Protein 3M3P (pdb70)

InterPro domains:
  IPR017926 Glutamine amidotransferase [PF00117] (31-178)
  IPR029062 Class I glutamine amidotransferase-like [G3DSA:3.40.50.880] (1-241)
  IPR029062 Class I glutamine amidotransferase-like [SSF52317] (4-190)
  IPR044992 Glutamine amidotransferase domain containing protein ChyE-like [PTHR42695] (30-193)
  IPR044992 Glutamine amidotransferase domain containing protein ChyE-like [cd01741] (3-185)

Organism: Methylobacillus flagellatus (strain ATCC 51484 / DSM 6875 / VKM B-1610 / KT) (NCBI:txid265072)

B-factor: mean 11.24, std 7.06, range [2.0, 46.06]

Foldseek 3Di:
DFQAEEEDEDPVDDQFLVVVLCVVVVGHHDYDYVVCGDDDPDLVSHLAYEAYPALPDDDPCVVVLVSLVNCVVVLREYEYAASGLQSNQVVVKDKAFFPFADAAKFKKFWDPDVLLCQQQVDRDIDIFHADDGMAIDQHPQWAQTMQGPRYGRAKIGHPLAYIGGNTGLGALVCVVVCVVPVQCAAVHVPHDVPHCHHHPCRRNVVRHVSNVVSSVSSSSNSVSNSVSGDGDDDPDDDD

Structure (mmCIF, N/CA/C/O backbone):
data_3M3P
#
_entry.id   3M3P
#
_cell.length_a   33.648
_cell.length_b   42.720
_cell.length_c   50.448
_cell.angle_alpha   65.85
_cell.angle_beta   77.41
_cell.angle_gamma   69.82
#
_symmetry.space_group_name_H-M   'P 1'
#
loop_
_entity.id
_entity.type
_entity.pdbx_description
1 polymer 'Glutamine amido transferase'
2 water water
#
loop_
_atom_site.group_PDB
_atom_site.id
_atom_site.type_symbol
_atom_site.label_atom_id
_atom_site.label_alt_id
_atom_site.label_comp_id
_atom_site.label_asym_id
_atom_site.label_entity_id
_atom_site.label_seq_id
_atom_site.pdbx_PDB_ins_code
_atom_site.Cartn_x
_atom_site.Cartn_y
_atom_site.Cartn_z
_atom_site.occupancy
_atom_site.B_iso_or_equiv
_atom_site.auth_seq_id
_atom_site.auth_comp_id
_atom_site.auth_asym_id
_atom_site.auth_atom_id
_atom_site.pdbx_PDB_model_num
ATOM 1 N N . SER A 1 2 ? 41.440 18.231 16.216 1.00 22.00 2 SER A N 1
ATOM 2 C CA . SER A 1 2 ? 41.239 16.805 16.647 1.00 22.06 2 SER A CA 1
ATOM 3 C C . SER A 1 2 ? 39.871 16.225 16.201 1.00 20.53 2 SER A C 1
ATOM 4 O O . SER A 1 2 ? 39.359 15.281 16.806 1.00 20.60 2 SER A O 1
ATOM 7 N N . LEU A 1 3 ? 39.297 16.781 15.138 1.00 19.17 3 LEU A N 1
ATOM 8 C CA . LEU A 1 3 ? 37.995 16.329 14.683 1.00 17.68 3 LEU A CA 1
ATOM 9 C C . LEU A 1 3 ? 38.216 14.904 14.200 1.00 14.91 3 LEU A C 1
ATOM 10 O O . LEU A 1 3 ? 39.295 14.612 13.614 1.00 14.84 3 LEU A O 1
ATOM 15 N N . LYS A 1 4 ? 37.206 14.011 14.339 1.00 9.19 4 LYS A N 1
ATOM 16 C CA . LYS A 1 4 ? 37.320 12.722 13.653 1.00 7.93 4 LYS A CA 1
ATOM 17 C C . LYS A 1 4 ? 37.287 12.980 12.152 1.00 5.75 4 LYS A C 1
ATOM 18 O O . LYS A 1 4 ? 36.673 13.941 11.707 1.00 7.45 4 LYS A O 1
ATOM 24 N N . PRO A 1 5 ? 38.021 12.175 11.377 1.00 5.90 5 PRO A N 1
ATOM 25 C CA . PRO A 1 5 ? 38.048 12.445 9.956 1.00 5.82 5 PRO A CA 1
ATOM 26 C C . PRO A 1 5 ? 36.657 12.270 9.314 1.00 4.93 5 PRO A C 1
ATOM 27 O O . PRO A 1 5 ? 35.855 11.441 9.732 1.00 6.39 5 PRO A O 1
ATOM 31 N N . VAL A 1 6 ? 36.426 13.022 8.260 1.00 4.43 6 VAL A N 1
ATOM 32 C CA . VAL A 1 6 ? 35.361 12.680 7.297 1.00 4.44 6 VAL A CA 1
ATOM 33 C C . VAL A 1 6 ? 35.809 11.439 6.546 1.00 4.44 6 VAL A C 1
ATOM 34 O O . VAL A 1 6 ? 36.939 11.375 6.051 1.00 6.07 6 VAL A O 1
ATOM 46 N N . ILE A 1 8 ? 35.493 9.259 3.280 1.00 4.93 8 ILE A N 1
ATOM 47 C CA . ILE A 1 8 ? 35.113 9.416 1.876 1.00 5.92 8 ILE A CA 1
ATOM 48 C C . ILE A 1 8 ? 35.219 8.055 1.207 1.00 6.50 8 ILE A C 1
ATOM 49 O O . ILE A 1 8 ? 36.290 7.434 1.181 1.00 7.96 8 ILE A O 1
ATOM 54 N N . ILE A 1 9 ? 34.103 7.575 0.696 1.00 6.26 9 ILE A N 1
ATOM 55 C CA . ILE A 1 9 ? 34.051 6.331 -0.035 1.00 6.23 9 ILE A CA 1
ATOM 56 C C . ILE A 1 9 ? 34.196 6.624 -1.519 1.00 7.46 9 ILE A C 1
ATOM 57 O O . ILE A 1 9 ? 33.420 7.375 -2.116 1.00 7.16 9 ILE A O 1
ATOM 62 N N . GLN A 1 10 ? 35.250 6.031 -2.076 1.00 7.34 10 GLN A N 1
ATOM 63 C CA . GLN A 1 10 ? 35.565 6.150 -3.484 1.00 8.08 10 GLN A CA 1
ATOM 64 C C . GLN A 1 10 ? 35.406 4.778 -4.138 1.00 9.40 10 GLN A C 1
ATOM 65 O O . GLN A 1 10 ? 35.652 3.736 -3.519 1.00 10.41 10 GLN A O 1
ATOM 71 N N . PHE A 1 11 ? 34.946 4.772 -5.390 1.00 8.11 11 PHE A N 1
ATOM 72 C CA . PHE A 1 11 ? 34.552 3.549 -6.092 1.00 8.86 11 PHE A CA 1
ATOM 73 C C . PHE A 1 11 ? 35.448 3.231 -7.273 1.00 8.31 11 PHE A C 1
ATOM 74 O O . PHE A 1 11 ? 35.397 2.117 -7.804 1.00 9.98 11 PHE A O 1
ATOM 82 N N . SER A 1 12 ? 36.323 4.169 -7.635 1.00 8.86 12 SER A N 1
ATOM 83 C CA . SER A 1 12 ? 37.295 3.978 -8.710 1.00 8.91 12 SER A CA 1
ATOM 84 C C . SER A 1 12 ? 38.468 4.952 -8.553 1.00 9.98 12 SER A C 1
ATOM 85 O O . SER A 1 12 ? 38.407 5.922 -7.780 1.00 10.60 12 SER A O 1
ATOM 88 N N . ALA A 1 13 ? 39.524 4.715 -9.301 1.00 10.51 13 ALA A N 1
ATOM 89 C CA . ALA A 1 13 ? 40.701 5.592 -9.234 1.00 9.59 13 ALA A CA 1
ATOM 90 C C . ALA A 1 13 ? 40.417 6.961 -9.810 1.00 10.28 13 ALA A C 1
ATOM 91 O O . ALA A 1 13 ? 41.057 7.944 -9.402 1.00 10.98 13 ALA A O 1
ATOM 93 N N . SER A 1 14 ? 39.544 7.050 -10.806 1.00 8.98 14 SER A N 1
ATOM 94 C CA . SER A 1 14 ? 39.372 8.300 -11.552 1.00 8.31 14 SER A CA 1
ATOM 95 C C . SER A 1 14 ? 38.362 9.254 -10.942 1.00 9.11 14 SER A C 1
ATOM 96 O O . SER A 1 14 ? 38.317 10.425 -11.320 1.00 10.00 14 SER A O 1
ATOM 99 N N . GLU A 1 15 ? 37.586 8.750 -10.001 1.00 7.14 15 GLU A N 1
ATOM 100 C CA . GLU A 1 15 ? 36.513 9.526 -9.394 1.00 7.78 15 GLU A CA 1
ATOM 101 C C . GLU A 1 15 ? 36.850 9.889 -7.943 1.00 7.89 15 GLU A C 1
ATOM 102 O O . GLU A 1 15 ? 36.336 9.287 -6.993 1.00 7.89 15 GLU A O 1
ATOM 108 N N . GLY A 1 16 ? 37.732 10.871 -7.792 1.00 8.00 16 GLY A N 1
ATOM 109 C CA . GLY A 1 16 ? 38.228 11.245 -6.466 1.00 7.81 16 GLY A CA 1
ATOM 110 C C . GLY A 1 16 ? 37.354 12.318 -5.841 1.00 7.36 16 GLY A C 1
ATOM 111 O O . GLY A 1 16 ? 36.299 12.720 -6.390 1.00 8.00 16 GLY A O 1
ATOM 112 N N . PRO A 1 17 ? 37.794 12.818 -4.682 1.00 6.96 17 PRO A N 1
ATOM 113 C CA . PRO A 1 17 ? 36.990 13.815 -3.965 1.00 7.48 17 PRO A CA 1
ATOM 114 C C . PRO A 1 17 ? 36.809 15.148 -4.693 1.00 6.79 17 PRO A C 1
ATOM 115 O O . PRO A 1 17 ? 35.884 15.917 -4.377 1.00 6.61 17 PRO A O 1
ATOM 119 N N . GLY A 1 18 ? 37.702 15.481 -5.629 1.00 7.18 18 GLY A N 1
ATOM 120 C CA . GLY A 1 18 ? 37.490 16.679 -6.424 1.00 6.83 18 GLY A CA 1
ATOM 121 C C . GLY A 1 18 ? 37.468 17.919 -5.534 1.00 6.36 18 GLY A C 1
ATOM 122 O O . GLY A 1 18 ? 38.232 18.055 -4.564 1.00 6.92 18 GLY A O 1
ATOM 123 N N . HIS A 1 19 ? 36.547 18.823 -5.851 1.00 6.12 19 HIS A N 1
ATOM 124 C CA . HIS A 1 19 ? 36.403 20.041 -5.162 1.00 6.49 19 HIS A CA 1
ATOM 125 C C . HIS A 1 19 ? 36.094 19.840 -3.664 1.00 6.98 19 HIS A C 1
ATOM 126 O O . HIS A 1 19 ? 36.369 20.699 -2.842 1.00 6.90 19 HIS A O 1
ATOM 133 N N . PHE A 1 20 ? 35.388 18.748 -3.344 1.00 5.74 20 PHE A N 1
ATOM 134 C CA . PHE A 1 20 ? 35.070 18.418 -1.972 1.00 5.91 20 PHE A CA 1
ATOM 135 C C . PH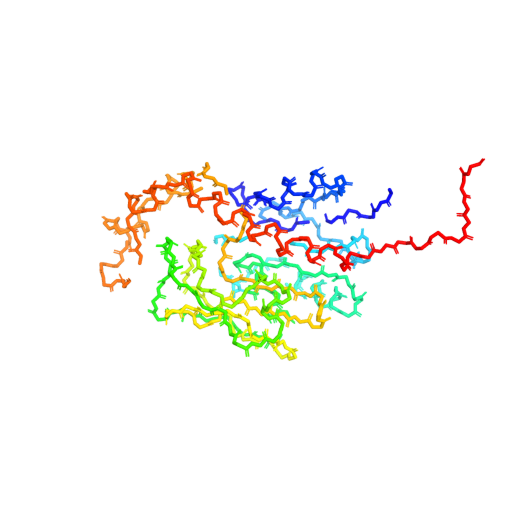E A 1 20 ? 36.352 18.253 -1.133 1.00 5.22 20 PHE A C 1
ATOM 136 O O . PHE A 1 20 ? 36.473 18.724 0.001 1.00 5.73 20 PHE A O 1
ATOM 144 N N . GLY A 1 21 ? 37.321 17.516 -1.650 1.00 6.46 21 GLY A N 1
ATOM 145 C CA . GLY A 1 21 ? 38.603 17.359 -0.997 1.00 6.35 21 GLY A CA 1
ATOM 146 C C . GLY A 1 21 ? 39.325 18.660 -0.790 1.00 6.23 21 GLY A C 1
ATOM 147 O O . GLY A 1 21 ? 39.869 18.910 0.283 1.00 7.47 21 GLY A O 1
ATOM 148 N N . ASP A 1 22 ? 39.368 19.484 -1.816 1.00 6.98 22 ASP A N 1
ATOM 149 C CA . ASP A 1 22 ? 39.997 20.777 -1.693 1.00 6.22 22 ASP A CA 1
ATOM 150 C C . ASP A 1 22 ? 39.276 21.659 -0.663 1.00 6.52 22 ASP A C 1
ATOM 151 O O . ASP A 1 22 ? 39.921 22.371 0.089 1.00 6.09 22 ASP A O 1
ATOM 156 N N . PHE A 1 23 ? 37.955 21.559 -0.602 1.00 5.83 23 PHE A N 1
ATOM 157 C CA . PHE A 1 23 ? 37.167 22.321 0.333 1.00 6.03 23 PHE A CA 1
ATOM 158 C C . PHE A 1 23 ? 37.532 21.899 1.776 1.00 6.05 23 PHE A C 1
ATOM 159 O O . PHE A 1 23 ? 37.797 22.735 2.638 1.00 7.37 23 PHE A O 1
ATOM 167 N N . LEU A 1 24 ? 37.588 20.590 2.019 1.00 6.27 24 LEU A N 1
ATOM 168 C CA . LEU A 1 24 ? 37.954 20.132 3.357 1.00 6.45 24 LEU A CA 1
ATOM 169 C C . LEU A 1 24 ? 39.369 20.541 3.733 1.00 5.97 24 LEU A C 1
ATOM 170 O O . LEU A 1 24 ? 39.626 20.939 4.876 1.00 6.84 24 LEU A O 1
ATOM 175 N N . ALA A 1 25 ? 40.286 20.473 2.788 1.00 5.93 25 ALA A N 1
ATOM 176 C CA . ALA A 1 25 ? 41.670 20.882 3.052 1.00 6.18 25 ALA A CA 1
ATOM 177 C C . ALA A 1 25 ? 41.707 22.361 3.455 1.00 6.11 25 ALA A C 1
ATOM 178 O O . ALA A 1 25 ? 42.404 22.761 4.399 1.00 7.13 25 ALA A O 1
ATOM 180 N N . GLY A 1 26 ? 40.931 23.180 2.739 1.00 5.44 26 GLY A N 1
ATOM 181 C CA . GLY A 1 26 ? 40.896 24.608 3.055 1.00 6.93 26 GLY A CA 1
ATOM 182 C C . GLY A 1 26 ? 40.251 24.913 4.402 1.00 7.76 26 GLY A C 1
ATOM 183 O O . GLY A 1 26 ? 40.513 25.960 4.973 1.00 9.11 26 GLY A O 1
ATOM 184 N N . GLU A 1 27 ? 39.371 24.033 4.878 1.00 6.79 27 GLU A N 1
ATOM 185 C CA . GLU A 1 27 ? 38.805 24.099 6.260 1.00 6.74 27 GLU A CA 1
ATOM 186 C C . GLU A 1 27 ? 39.607 23.379 7.297 1.00 7.62 27 GLU A C 1
ATOM 187 O O . GLU A 1 27 ? 39.235 23.393 8.479 1.00 8.82 27 GLU A O 1
ATOM 193 N N . HIS A 1 28 ? 40.734 22.796 6.901 1.00 7.12 28 HIS A N 1
ATOM 194 C CA . HIS A 1 28 ? 41.566 22.001 7.826 1.00 8.53 28 HIS A CA 1
ATOM 195 C C . HIS A 1 28 ? 40.711 20.946 8.526 1.00 8.41 28 HIS A C 1
ATOM 196 O O . HIS A 1 28 ? 40.840 20.693 9.730 1.00 9.41 28 HIS A O 1
ATOM 203 N N . ILE A 1 29 ? 39.837 20.343 7.764 1.00 8.46 29 ILE A N 1
ATOM 204 C CA . ILE A 1 29 ? 39.057 19.181 8.212 1.00 7.96 29 ILE A CA 1
ATOM 205 C C . ILE A 1 29 ? 39.750 17.914 7.685 1.00 8.22 29 ILE A C 1
ATOM 206 O O . ILE A 1 29 ? 39.829 17.717 6.461 1.00 8.70 29 ILE A O 1
ATOM 211 N N . PRO A 1 30 ? 40.199 17.030 8.566 1.00 9.03 30 PRO A N 1
ATOM 212 C CA . PRO A 1 30 ? 40.846 15.798 8.061 1.00 9.35 30 PRO A CA 1
ATOM 213 C C . PRO A 1 30 ? 39.872 14.865 7.396 1.00 9.48 30 PRO A C 1
ATOM 214 O O . PRO A 1 30 ? 38.670 14.821 7.755 1.00 9.01 30 PRO A O 1
ATOM 218 N N . PHE A 1 31 ? 40.354 14.136 6.401 1.00 7.86 31 PHE A N 1
ATOM 219 C CA . PHE A 1 31 ? 39.517 13.153 5.735 1.00 7.56 31 PHE A CA 1
ATOM 220 C C . PHE A 1 31 ? 40.324 11.909 5.364 1.00 9.03 31 PHE A C 1
ATOM 221 O O . PHE A 1 31 ? 41.541 12.005 5.144 1.00 11.66 31 PHE A O 1
ATOM 229 N N . GLN A 1 32 ? 39.630 10.774 5.297 1.00 8.85 32 GLN A N 1
ATOM 230 C CA . GLN A 1 32 ? 40.243 9.491 4.972 1.00 9.18 32 GLN A CA 1
ATOM 231 C C . GLN A 1 32 ? 39.447 8.820 3.856 1.00 10.82 32 GLN A C 1
ATOM 232 O O . GLN A 1 32 ? 38.252 8.487 4.017 1.00 12.96 32 GLN A O 1
ATOM 238 N N . VAL A 1 33 ? 40.088 8.523 2.734 1.00 9.03 33 VAL A N 1
ATOM 239 C CA . VAL A 1 33 ? 39.484 7.820 1.606 1.00 9.39 33 VAL A CA 1
ATOM 240 C C . VAL A 1 33 ? 39.630 6.319 1.777 1.00 8.57 33 VAL A C 1
ATOM 241 O O . VAL A 1 33 ? 40.692 5.780 2.108 1.00 8.63 33 VAL A O 1
ATOM 245 N N . LEU A 1 34 ? 38.551 5.617 1.456 1.00 7.07 34 LEU A N 1
ATOM 246 C CA . LEU A 1 34 ? 38.505 4.164 1.344 1.00 8.10 34 LEU A CA 1
ATOM 247 C C . LEU A 1 34 ? 38.061 3.816 -0.070 1.00 7.82 34 LEU A C 1
ATOM 248 O O . LEU A 1 34 ? 37.053 4.327 -0.544 1.00 7.74 34 LEU A O 1
ATOM 253 N N . ARG A 1 35 ? 38.794 2.935 -0.743 1.00 6.85 35 ARG A N 1
ATOM 254 C CA . ARG A 1 35 ? 38.544 2.512 -2.108 1.00 6.61 35 ARG A CA 1
ATOM 255 C C . ARG A 1 35 ? 37.793 1.160 -2.123 1.00 6.94 35 ARG A C 1
ATOM 256 O O . ARG A 1 35 ? 38.366 0.106 -1.822 1.00 7.69 35 ARG A O 1
ATOM 272 N N . ASP A 1 37 ? 36.797 -0.477 -4.734 1.00 8.85 37 ASP A N 1
ATOM 273 C CA . ASP A 1 37 ? 37.381 -1.312 -5.813 1.00 8.90 37 ASP A CA 1
ATOM 274 C C . ASP A 1 37 ? 38.692 -2.002 -5.442 1.00 9.73 37 ASP A C 1
ATOM 275 O O . ASP A 1 37 ? 39.168 -2.909 -6.155 1.00 10.53 37 ASP A O 1
ATOM 280 N N . ARG A 1 38 ? 39.282 -1.600 -4.339 1.00 9.40 38 ARG A N 1
ATOM 281 C CA . ARG A 1 38 ? 40.494 -2.237 -3.818 1.00 10.17 38 ARG A CA 1
ATOM 282 C C . ARG A 1 38 ? 40.147 -3.073 -2.596 1.00 11.14 38 ARG A C 1
ATOM 283 O O . ARG A 1 38 ? 41.057 -3.566 -1.924 1.00 10.57 38 ARG A O 1
ATOM 291 N N . SER A 1 39 ? 38.851 -3.234 -2.322 1.00 11.12 39 SER A N 1
ATOM 292 C CA . SER A 1 39 ? 38.346 -4.041 -1.194 1.00 11.70 39 SER A CA 1
ATOM 293 C C . SER A 1 39 ? 38.805 -3.457 0.140 1.00 12.07 39 SER A C 1
ATOM 294 O O . SER A 1 39 ? 38.966 -4.190 1.117 1.00 13.73 39 SER A O 1
ATOM 297 N N . ASP A 1 40 ? 38.951 -2.137 0.241 1.00 11.04 40 ASP A N 1
ATOM 298 C CA . ASP A 1 40 ? 39.325 -1.530 1.538 1.00 10.61 40 ASP A CA 1
ATOM 299 C C . ASP A 1 40 ? 38.197 -1.775 2.528 1.00 11.46 40 ASP A C 1
ATOM 300 O O . ASP A 1 40 ? 37.021 -1.617 2.205 1.00 11.04 40 ASP A O 1
ATOM 305 N N . PRO A 1 41 ? 38.546 -2.185 3.761 1.00 11.54 41 PRO A N 1
ATOM 306 C CA . PRO A 1 41 ? 37.510 -2.480 4.723 1.00 12.06 41 PRO A CA 1
ATOM 307 C C . PRO A 1 41 ? 36.785 -1.258 5.208 1.00 10.62 41 PRO A C 1
ATOM 308 O O . PRO A 1 41 ? 37.361 -0.204 5.382 1.00 10.24 41 PRO A O 1
ATOM 312 N N . LEU A 1 42 ? 35.488 -1.404 5.380 1.00 10.25 42 LEU A N 1
ATOM 313 C CA . LEU A 1 42 ? 34.681 -0.323 5.957 1.00 9.30 42 LEU A CA 1
ATOM 314 C C . LEU A 1 42 ? 34.733 -0.409 7.487 1.00 9.22 42 LEU A C 1
ATOM 315 O O . LEU A 1 42 ? 34.823 -1.498 8.039 1.00 10.26 42 LEU A O 1
ATOM 320 N N . PRO A 1 43 ? 34.631 0.726 8.166 1.00 9.37 43 PRO A N 1
ATOM 321 C CA . PRO A 1 43 ? 34.669 0.715 9.646 1.00 9.36 43 PRO A CA 1
ATOM 322 C C . PRO A 1 43 ? 33.401 0.068 10.167 1.00 9.52 43 PRO A C 1
ATOM 323 O O . PRO A 1 43 ? 32.297 0.314 9.666 1.00 9.45 43 PRO A O 1
ATOM 327 N N . ALA A 1 44 ? 33.521 -0.709 11.228 1.00 8.22 44 ALA A N 1
ATOM 328 C CA . ALA A 1 44 ? 32.336 -1.273 11.896 1.00 7.97 44 ALA A CA 1
ATOM 329 C C . ALA A 1 44 ? 31.527 -0.232 12.601 1.00 7.43 44 ALA A C 1
ATOM 330 O O . ALA A 1 44 ? 30.302 -0.359 12.693 1.00 6.48 44 ALA A O 1
ATOM 332 N N . GLU A 1 45 ? 32.203 0.807 13.082 1.00 6.26 45 GLU A N 1
ATOM 333 C CA . GLU A 1 45 ? 31.554 1.857 13.858 1.00 6.74 45 GLU A CA 1
ATOM 334 C C . GLU A 1 45 ? 31.558 3.166 13.071 1.00 6.58 45 GLU A C 1
ATOM 335 O O . GLU A 1 45 ? 32.583 3.836 12.969 1.00 7.12 45 GLU A O 1
ATOM 341 N N . ILE A 1 46 ? 30.396 3.558 12.627 1.00 6.43 46 ILE A N 1
ATOM 342 C CA . ILE A 1 46 ? 30.203 4.821 11.916 1.00 6.72 46 ILE A CA 1
ATOM 343 C C . ILE A 1 46 ? 30.674 6.033 12.747 1.00 5.94 46 ILE A C 1
ATOM 344 O O . ILE A 1 46 ? 31.130 7.048 12.205 1.00 7.49 46 ILE A O 1
ATOM 349 N N . ARG A 1 47 ? 30.557 5.953 14.064 1.00 5.94 47 ARG A N 1
ATOM 350 C CA . ARG A 1 47 ? 30.922 7.054 14.931 1.00 7.67 47 ARG A CA 1
ATOM 351 C C . ARG A 1 47 ? 32.458 7.316 14.935 1.00 7.93 47 ARG A C 1
ATOM 352 O O . ARG A 1 47 ? 32.908 8.295 15.535 1.00 9.32 47 ARG A O 1
ATOM 360 N N . ASP A 1 48 ? 33.244 6.458 14.280 1.00 7.06 48 ASP A N 1
ATOM 361 C CA . ASP A 1 48 ? 34.651 6.710 14.057 1.00 7.54 48 ASP A CA 1
ATOM 362 C C . ASP A 1 48 ? 34.861 7.838 13.055 1.00 8.06 48 ASP A C 1
ATOM 363 O O . ASP A 1 48 ? 35.992 8.309 12.956 1.00 8.16 48 ASP A O 1
ATOM 368 N N . CYS A 1 49 ? 33.812 8.303 12.387 1.00 7.88 49 CYS A N 1
ATOM 369 C CA A CYS A 1 49 ? 33.974 9.422 11.433 0.50 7.04 49 CYS A CA 1
ATOM 370 C CA B CYS A 1 49 ? 33.862 9.379 11.352 0.50 8.38 49 CYS A CA 1
ATOM 371 C C . CYS A 1 49 ? 33.073 10.584 11.833 1.00 7.81 49 CYS A C 1
ATOM 372 O O . CYS A 1 49 ? 32.058 10.414 12.533 1.00 9.70 49 CYS A O 1
ATOM 377 N N . SER A 1 50 ? 33.464 11.795 11.442 1.00 6.11 50 SER A N 1
ATOM 378 C CA . SER A 1 50 ? 32.672 12.968 11.742 1.00 6.48 50 SER A CA 1
ATOM 379 C C . SER A 1 50 ? 31.504 13.144 10.728 1.00 6.32 50 SER A C 1
ATOM 380 O O . SER A 1 50 ? 30.509 13.840 11.011 1.00 6.21 50 SER A O 1
ATOM 383 N N . GLY A 1 51 ? 31.678 12.551 9.546 1.00 5.58 51 GLY A N 1
ATOM 384 C CA . GLY A 1 51 ? 30.707 12.632 8.450 1.00 5.48 51 GLY A CA 1
ATOM 385 C C . GLY A 1 51 ? 31.123 11.613 7.381 1.00 5.77 51 GLY A C 1
ATOM 386 O O . GLY A 1 51 ? 32.247 11.149 7.427 1.00 6.64 51 GLY A O 1
ATOM 387 N N . LEU A 1 52 ? 30.201 11.226 6.507 1.00 6.02 52 LEU A N 1
ATOM 388 C CA . LEU A 1 52 ? 30.393 10.207 5.510 1.00 5.78 52 LEU A CA 1
ATOM 389 C C . LEU A 1 52 ? 30.097 10.823 4.157 1.00 6.01 52 LEU A C 1
ATOM 390 O O . LEU A 1 52 ? 29.006 11.335 3.947 1.00 5.98 52 LEU A O 1
ATOM 395 N N . ALA A 1 53 ? 31.029 10.813 3.233 1.00 6.19 53 ALA A N 1
ATOM 396 C CA . ALA A 1 53 ? 30.855 11.336 1.887 1.00 5.72 53 ALA A CA 1
ATOM 397 C C . ALA A 1 53 ? 31.050 10.169 0.932 1.00 6.87 53 ALA A C 1
ATOM 398 O O . ALA A 1 53 ? 31.903 9.274 1.183 1.00 7.61 53 ALA A O 1
ATOM 416 N N . GLY A 1 56 ? 31.068 9.169 -6.988 1.00 7.21 56 GLY A N 1
ATOM 417 C CA . GLY A 1 56 ? 30.402 8.379 -8.038 1.00 7.74 56 GLY A CA 1
ATOM 418 C C . GLY A 1 56 ? 31.198 7.132 -8.355 1.00 7.45 56 GLY A C 1
ATOM 419 O O . GLY A 1 56 ? 32.321 6.912 -7.885 1.00 7.18 56 GLY A O 1
ATOM 420 N N . GLY A 1 57 ? 30.654 6.267 -9.184 1.00 7.93 57 GLY A N 1
ATOM 421 C CA . GLY A 1 57 ? 31.451 5.149 -9.659 1.00 8.35 57 GLY A CA 1
ATOM 422 C C . GLY A 1 57 ? 30.912 4.499 -10.904 1.00 7.72 57 GLY A C 1
ATOM 423 O O . GLY A 1 57 ? 29.734 4.728 -11.252 1.00 9.19 57 GLY A O 1
ATOM 424 N N . PRO A 1 58 ? 31.712 3.644 -11.528 1.00 8.79 58 PRO A N 1
ATOM 425 C CA . PRO A 1 58 ? 31.400 2.997 -12.814 1.00 9.53 58 PRO A CA 1
ATOM 426 C C . PRO A 1 58 ? 30.623 1.709 -12.670 1.00 11.31 58 PRO A C 1
ATOM 427 O O . PRO A 1 58 ? 31.010 0.623 -13.192 1.00 14.18 58 PRO A O 1
ATOM 444 N N . SER A 1 60 ? 26.400 0.226 -11.352 1.00 8.97 60 SER A N 1
ATOM 445 C CA . SER A 1 60 ? 25.067 0.527 -10.929 1.00 8.09 60 SER A CA 1
ATOM 446 C C . SER A 1 60 ? 24.922 0.289 -9.435 1.00 7.95 60 SER A C 1
ATOM 447 O O . SER A 1 60 ? 25.453 -0.686 -8.880 1.00 8.01 60 SER A O 1
ATOM 450 N N . ALA A 1 61 ? 24.117 1.124 -8.771 1.00 7.22 61 ALA A N 1
ATOM 451 C CA . ALA A 1 61 ? 23.752 0.909 -7.404 1.00 7.63 61 ALA A CA 1
ATOM 452 C C . ALA A 1 61 ? 23.102 -0.461 -7.167 1.00 7.81 61 ALA A C 1
ATOM 453 O O . ALA A 1 61 ? 23.025 -0.922 -6.009 1.00 9.35 61 ALA A O 1
ATOM 455 N N . ASN A 1 62 ? 22.591 -1.085 -8.231 1.00 7.65 62 ASN A N 1
ATOM 456 C CA . ASN A 1 62 ? 21.933 -2.392 -8.141 1.00 7.26 62 ASN A CA 1
ATOM 457 C C . ASN A 1 62 ? 22.870 -3.578 -8.328 1.00 7.05 62 ASN A C 1
ATOM 458 O O . ASN A 1 62 ? 22.443 -4.733 -8.252 1.00 8.24 62 ASN A O 1
ATOM 463 N N . ASP A 1 63 ? 24.130 -3.307 -8.601 1.00 7.76 63 ASP A N 1
ATOM 464 C CA . ASP A 1 63 ? 25.086 -4.388 -8.885 1.00 8.17 63 ASP A CA 1
ATOM 465 C C . ASP A 1 63 ? 25.414 -5.149 -7.612 1.00 7.43 63 ASP A C 1
ATOM 466 O O . ASP A 1 63 ? 25.378 -4.639 -6.493 1.00 8.14 63 ASP A O 1
ATOM 471 N N . ASP A 1 64 ? 25.746 -6.412 -7.784 1.00 6.86 64 ASP A N 1
ATOM 472 C CA . ASP A 1 64 ? 25.959 -7.354 -6.678 1.00 7.45 64 ASP A CA 1
ATOM 473 C C . ASP A 1 64 ? 27.440 -7.383 -6.317 1.00 7.31 64 ASP A C 1
ATOM 474 O O . ASP A 1 64 ? 28.240 -8.175 -6.852 1.00 9.48 64 ASP A O 1
ATOM 479 N N . LEU A 1 65 ? 27.812 -6.458 -5.449 1.00 6.65 65 LEU A N 1
ATOM 480 C CA . LEU A 1 65 ? 29.208 -6.222 -5.066 1.00 7.45 65 LEU A CA 1
ATOM 481 C C . LEU A 1 65 ? 29.448 -6.631 -3.620 1.00 5.84 65 LEU A C 1
ATOM 482 O O . LEU A 1 65 ? 28.521 -6.561 -2.788 1.00 6.59 65 LEU A O 1
ATOM 487 N N . PRO A 1 66 ? 30.685 -7.055 -3.288 1.00 6.28 66 PRO A N 1
ATOM 488 C CA . PRO A 1 66 ? 30.921 -7.705 -1.979 1.00 7.06 66 PRO A CA 1
ATOM 489 C C . PRO A 1 66 ? 30.694 -6.800 -0.797 1.00 7.27 66 PRO A C 1
ATOM 490 O O . PRO A 1 66 ? 30.340 -7.271 0.277 1.00 9.22 66 PRO A O 1
ATOM 494 N N . TRP A 1 67 ? 30.917 -5.501 -0.997 1.00 7.44 67 TRP A N 1
ATOM 495 C CA . TRP A 1 67 ? 30.801 -4.475 0.055 1.00 7.23 67 TRP A CA 1
ATOM 496 C C . TRP A 1 67 ? 29.414 -3.831 0.115 1.00 8.18 67 TRP A C 1
ATOM 497 O O . TRP A 1 67 ? 29.170 -3.02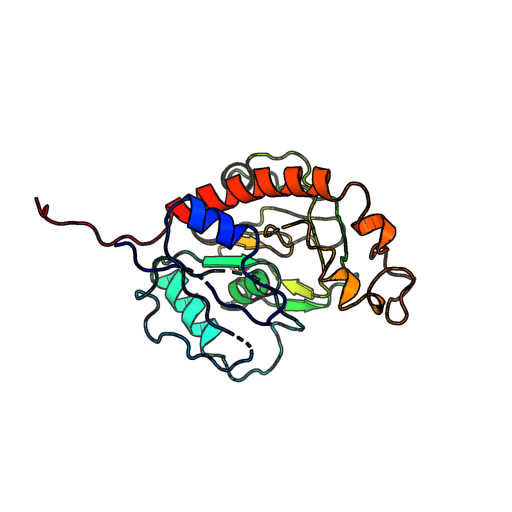7 1.000 1.00 7.68 67 TRP A O 1
ATOM 516 N N . PRO A 1 69 ? 26.153 -4.868 0.958 1.00 7.69 69 PRO A N 1
ATOM 517 C CA . PRO A 1 69 ? 25.321 -4.925 2.184 1.00 8.18 69 PRO A CA 1
ATOM 518 C C . PRO A 1 69 ? 25.950 -4.131 3.322 1.00 8.76 69 PRO A C 1
ATOM 519 O O . PRO A 1 69 ? 25.262 -3.468 4.104 1.00 7.17 69 PRO A O 1
ATOM 523 N N . THR A 1 70 ? 27.269 -4.230 3.455 1.00 8.05 70 THR A N 1
ATOM 524 C CA . THR A 1 70 ? 27.980 -3.574 4.546 1.00 7.31 70 THR A CA 1
ATOM 525 C C . THR A 1 70 ? 27.859 -2.096 4.399 1.00 7.25 70 THR A C 1
ATOM 526 O O . THR A 1 70 ? 27.599 -1.380 5.348 1.00 7.50 70 THR A O 1
ATOM 530 N N . LEU A 1 71 ? 27.999 -1.588 3.190 1.00 6.09 71 LEU A N 1
ATOM 531 C CA . LEU A 1 71 ? 27.915 -0.115 3.021 1.00 6.78 71 LEU A CA 1
ATOM 532 C C . LEU A 1 71 ? 26.507 0.412 3.219 1.00 7.14 71 LEU A C 1
ATOM 533 O O . LEU A 1 71 ? 26.305 1.465 3.887 1.00 6.37 71 LEU A O 1
ATOM 538 N N . LEU A 1 72 ? 25.504 -0.276 2.695 1.00 6.28 72 LEU A N 1
ATOM 539 C CA . LEU A 1 72 ? 24.125 0.174 2.926 1.00 6.43 72 LEU A CA 1
ATOM 540 C C . LEU A 1 72 ? 23.817 0.196 4.436 1.00 6.94 72 LEU A C 1
ATOM 541 O O . LEU A 1 72 ? 23.152 1.114 4.910 1.00 7.00 72 LEU A O 1
ATOM 546 N N . ALA A 1 73 ? 24.248 -0.833 5.177 1.00 7.19 73 ALA A N 1
ATOM 547 C CA . ALA A 1 73 ? 24.049 -0.853 6.628 1.00 6.96 73 ALA A CA 1
ATOM 548 C C . ALA A 1 73 ? 24.781 0.315 7.332 1.00 7.74 73 ALA A C 1
ATOM 549 O O . ALA A 1 73 ? 24.266 0.962 8.259 1.00 6.66 73 ALA A O 1
ATOM 551 N N . LEU A 1 74 ? 25.996 0.612 6.892 1.00 7.04 74 LEU A N 1
ATOM 552 C CA . LEU A 1 74 ? 26.751 1.732 7.431 1.00 6.54 74 LEU A CA 1
ATOM 553 C C . LEU A 1 74 ? 26.065 3.081 7.192 1.00 6.98 74 LEU A C 1
ATOM 554 O O . LEU A 1 74 ? 26.041 3.929 8.070 1.00 6.05 74 LEU A O 1
ATOM 559 N N . ILE A 1 75 ? 25.492 3.261 6.001 1.00 6.21 75 ILE A N 1
ATOM 560 C CA . ILE A 1 75 ? 24.727 4.486 5.712 1.00 6.10 75 ILE A CA 1
ATOM 561 C C . ILE A 1 75 ? 23.540 4.581 6.652 1.00 6.13 75 ILE A C 1
ATOM 562 O O . ILE A 1 75 ? 23.255 5.623 7.206 1.00 6.52 75 ILE A O 1
ATOM 567 N N . ARG A 1 76 ? 22.806 3.494 6.800 1.00 6.00 76 ARG A N 1
ATOM 568 C CA . ARG A 1 76 ? 21.710 3.470 7.762 1.00 6.80 76 ARG A CA 1
ATOM 569 C C . ARG A 1 76 ? 22.162 3.841 9.142 1.00 6.93 76 ARG A C 1
ATOM 570 O O . ARG A 1 76 ? 21.478 4.613 9.858 1.00 7.13 76 ARG A O 1
ATOM 578 N N . ASP A 1 77 ? 23.313 3.306 9.560 1.00 6.22 77 ASP A N 1
ATOM 579 C CA . ASP A 1 77 ? 23.835 3.624 10.885 1.00 6.61 77 ASP A CA 1
ATOM 580 C C . ASP A 1 77 ? 24.179 5.141 11.000 1.00 6.89 77 ASP A C 1
ATOM 581 O O . ASP A 1 77 ? 23.949 5.750 12.040 1.00 7.29 77 ASP A O 1
ATOM 586 N N . ALA A 1 78 ? 24.751 5.719 9.934 1.00 6.60 78 ALA A N 1
ATOM 587 C CA . ALA A 1 78 ? 25.066 7.145 9.944 1.00 7.07 78 ALA A CA 1
ATOM 588 C C . ALA A 1 78 ? 23.767 7.937 10.181 1.00 6.91 78 ALA A C 1
ATOM 589 O O . ALA A 1 78 ? 23.721 8.847 11.014 1.00 6.83 78 ALA A O 1
ATOM 591 N N . VAL A 1 79 ? 22.728 7.643 9.431 1.00 8.02 79 VAL A N 1
ATOM 592 C CA . VAL A 1 79 ? 21.460 8.373 9.590 1.00 7.98 79 VAL A CA 1
ATOM 593 C C . VAL A 1 79 ? 20.905 8.180 10.988 1.00 8.12 79 VAL A C 1
ATOM 594 O O . VAL A 1 79 ? 20.509 9.143 11.655 1.00 7.73 79 VAL A O 1
ATOM 598 N N . ALA A 1 80 ? 20.929 6.953 11.506 1.00 7.27 80 ALA A N 1
ATOM 599 C CA . ALA A 1 80 ? 20.470 6.702 12.887 1.00 7.84 80 ALA A CA 1
ATOM 600 C C . ALA A 1 80 ? 21.288 7.453 13.932 1.00 8.71 80 ALA A C 1
ATOM 601 O O . ALA A 1 80 ? 20.732 7.900 14.961 1.00 9.58 80 ALA A O 1
ATOM 603 N N . GLN A 1 81 ? 22.592 7.580 13.722 1.00 7.33 81 GLN A N 1
ATOM 604 C CA . GLN A 1 81 ? 23.515 8.164 14.675 1.00 7.87 81 GLN A CA 1
ATOM 605 C C . GLN A 1 81 ? 23.728 9.666 14.459 1.00 7.67 81 GLN A C 1
ATOM 606 O O . GLN A 1 81 ? 24.559 10.283 15.130 1.00 9.82 81 GLN A O 1
ATOM 612 N N . ARG A 1 82 ? 23.033 10.234 13.471 1.00 7.55 82 ARG A N 1
ATOM 613 C CA . ARG A 1 82 ? 23.206 11.644 13.113 1.00 8.12 82 ARG A CA 1
ATOM 614 C C . ARG A 1 82 ? 24.606 11.995 12.672 1.00 8.33 82 ARG A C 1
ATOM 615 O O . ARG A 1 82 ? 25.113 13.103 12.965 1.00 8.69 82 ARG A O 1
ATOM 623 N N . VAL A 1 83 ? 25.283 11.073 11.994 1.00 5.78 83 VAL A N 1
ATOM 624 C CA . VAL A 1 83 ? 26.551 11.347 11.322 1.00 6.52 83 VAL A CA 1
ATOM 625 C C . VAL A 1 83 ? 26.120 11.758 9.890 1.00 5.96 83 VAL A C 1
ATOM 626 O O . VAL A 1 83 ? 25.499 10.968 9.171 1.00 6.26 83 VAL A O 1
ATOM 630 N N . PRO A 1 84 ? 26.373 13.030 9.509 1.00 5.26 84 PRO A N 1
ATOM 631 C CA . PRO A 1 84 ? 25.870 13.476 8.222 1.00 5.58 84 PRO A CA 1
ATOM 632 C C . PRO A 1 84 ? 26.461 12.708 7.050 1.00 5.76 84 PRO A C 1
ATOM 633 O O . PRO A 1 84 ? 27.636 12.338 7.053 1.00 5.61 84 PRO A O 1
ATOM 637 N N . VAL A 1 85 ? 25.645 12.545 6.012 1.00 5.42 85 VAL A N 1
ATOM 638 C CA . VAL A 1 85 ? 26.018 11.878 4.771 1.00 5.13 85 VAL A CA 1
ATOM 639 C C . VAL A 1 85 ? 25.853 12.817 3.613 1.00 5.61 85 VAL A C 1
ATOM 640 O O . VAL A 1 85 ? 24.834 13.516 3.496 1.00 5.80 85 VAL A O 1
ATOM 644 N N . ILE A 1 86 ? 26.821 12.822 2.703 1.00 5.47 86 ILE A N 1
ATOM 645 C CA . ILE A 1 86 ? 26.707 13.540 1.425 1.00 5.17 86 ILE A CA 1
ATOM 646 C C . ILE A 1 86 ? 27.034 12.573 0.307 1.00 6.83 86 ILE A C 1
ATOM 647 O O . ILE A 1 86 ? 28.044 11.863 0.365 1.00 6.10 86 ILE A O 1
ATOM 652 N N . GLY A 1 87 ? 26.195 12.504 -0.747 1.00 6.94 87 GLY A N 1
ATOM 653 C CA . GLY A 1 87 ? 26.421 11.573 -1.842 1.00 7.73 87 GLY A CA 1
ATOM 654 C C . GLY A 1 87 ? 26.386 12.248 -3.175 1.00 7.04 87 GLY A C 1
ATOM 655 O O . GLY A 1 87 ? 25.475 13.069 -3.453 1.00 7.56 87 GLY A O 1
ATOM 656 N N . HIS A 1 88 ? 27.373 11.924 -3.994 1.00 6.72 88 HIS A N 1
ATOM 657 C CA . HIS A 1 88 ? 27.570 12.499 -5.310 1.00 7.81 88 HIS A CA 1
ATOM 658 C C . HIS A 1 88 ? 27.318 11.374 -6.366 1.00 8.03 88 HIS A C 1
ATOM 659 O O . HIS A 1 88 ? 28.066 10.416 -6.389 1.00 7.34 88 HIS A O 1
ATOM 666 N N . CYS A 1 89 ? 26.314 11.528 -7.241 1.00 7.76 89 CYS A N 1
ATOM 667 C CA . CYS A 1 89 ? 26.000 10.579 -8.286 1.00 8.30 89 CYS A CA 1
ATOM 668 C C . CYS A 1 89 ? 25.701 9.193 -7.710 1.00 7.71 89 CYS A C 1
ATOM 669 O O . CYS A 1 89 ? 24.737 9.086 -6.966 1.00 7.55 89 CYS A O 1
ATOM 672 N N . LEU A 1 90 ? 26.507 8.140 -7.965 1.00 6.16 90 LEU A N 1
ATOM 673 C CA . LEU A 1 90 ? 26.302 6.863 -7.293 1.00 5.90 90 LEU A CA 1
ATOM 674 C C . LEU A 1 90 ? 26.122 7.065 -5.779 1.00 5.59 90 LEU A C 1
ATOM 675 O O . LEU A 1 90 ? 25.287 6.417 -5.147 1.00 7.24 90 LEU A O 1
ATOM 680 N N . GLY A 1 91 ? 26.924 7.925 -5.156 1.00 6.09 91 GLY A N 1
ATOM 681 C CA . GLY A 1 91 ? 26.766 8.165 -3.732 1.00 6.33 91 GLY A CA 1
ATOM 682 C C . GLY A 1 91 ? 25.376 8.673 -3.361 1.00 6.43 91 GLY A C 1
ATOM 683 O O . GLY A 1 91 ? 24.835 8.279 -2.323 1.00 6.51 91 GLY A O 1
ATOM 684 N N . GLY A 1 92 ? 24.787 9.571 -4.170 1.00 6.38 92 GLY A N 1
ATOM 685 C CA . GLY A 1 92 ? 23.416 9.993 -3.963 1.00 6.51 92 GLY A CA 1
ATOM 686 C C . GLY A 1 92 ? 22.435 8.864 -4.101 1.00 5.66 92 GLY A C 1
ATOM 687 O O . GLY A 1 92 ? 21.436 8.813 -3.405 1.00 5.74 92 GLY A O 1
ATOM 688 N N . GLN A 1 93 ? 22.675 8.007 -5.088 1.00 6.07 93 GLN A N 1
ATOM 689 C CA . GLN A 1 93 ? 21.870 6.830 -5.288 1.00 5.23 93 GLN A CA 1
ATOM 690 C C . GLN A 1 93 ? 21.957 5.844 -4.140 1.00 6.66 93 GLN A C 1
ATOM 691 O O . GLN A 1 93 ? 20.947 5.236 -3.767 1.00 6.38 93 GLN A O 1
ATOM 697 N N . LEU A 1 94 ? 23.136 5.661 -3.573 1.00 6.03 94 LEU A N 1
ATOM 698 C CA . LEU A 1 94 ? 23.319 4.718 -2.477 1.00 6.27 94 LEU A CA 1
ATOM 699 C C . LEU A 1 94 ? 22.727 5.215 -1.166 1.00 6.09 94 LEU A C 1
ATOM 700 O O . LEU A 1 94 ? 22.142 4.435 -0.424 1.00 6.59 94 LEU A O 1
ATOM 705 N N . LEU A 1 95 ? 22.878 6.492 -0.882 1.00 6.06 95 LEU A N 1
ATOM 706 C CA . LEU A 1 95 ? 22.140 7.090 0.239 1.00 6.20 95 LEU A CA 1
ATOM 707 C C . LEU A 1 95 ? 20.635 6.835 0.108 1.00 6.53 95 LEU A C 1
ATOM 708 O O . LEU A 1 95 ? 19.977 6.411 1.052 1.00 7.14 95 LEU A O 1
ATOM 713 N N . ALA A 1 96 ? 20.079 7.076 -1.072 1.00 6.86 96 ALA A N 1
ATOM 714 C CA . ALA A 1 96 ? 18.668 6.871 -1.281 1.00 6.01 96 ALA A CA 1
ATOM 715 C C . ALA A 1 96 ? 18.289 5.416 -1.116 1.00 7.05 96 ALA A C 1
ATOM 716 O O . ALA A 1 96 ? 17.303 5.095 -0.432 1.00 7.28 96 ALA A O 1
ATOM 718 N N . LYS A 1 97 ? 19.059 4.495 -1.718 1.00 7.14 97 LYS A N 1
ATOM 719 C CA . LYS A 1 97 ? 18.756 3.055 -1.623 1.00 6.55 97 LYS A CA 1
ATOM 720 C C . LYS A 1 97 ? 18.840 2.560 -0.187 1.00 7.65 97 LYS A C 1
ATOM 721 O O . LYS A 1 97 ? 17.970 1.805 0.241 1.00 8.33 97 LYS A O 1
ATOM 727 N N . ALA A 1 98 ? 19.880 2.976 0.542 1.00 6.95 98 ALA A N 1
ATOM 728 C CA . ALA A 1 98 ? 20.037 2.577 1.944 1.00 7.84 98 ALA A CA 1
ATOM 729 C C . ALA A 1 98 ? 18.785 2.945 2.755 1.00 7.79 98 ALA A C 1
ATOM 730 O O . ALA A 1 98 ? 18.389 2.194 3.632 1.00 7.27 98 ALA A O 1
ATOM 740 N N . GLY A 1 100 ? 15.713 3.252 1.611 1.00 9.36 100 GLY A N 1
ATOM 741 C CA . GLY A 1 100 ? 14.497 2.643 1.134 1.00 11.49 100 GLY A CA 1
ATOM 742 C C . GLY A 1 100 ? 14.070 3.061 -0.252 1.00 12.81 100 GLY A C 1
ATOM 743 O O . GLY A 1 100 ? 13.030 2.596 -0.736 1.00 15.23 100 GLY A O 1
ATOM 744 N N . GLY A 1 101 ? 14.804 3.952 -0.886 1.00 10.86 101 GLY A N 1
ATOM 745 C CA . GLY A 1 101 ? 14.551 4.310 -2.248 1.00 10.72 101 GLY A CA 1
ATOM 746 C C . GLY A 1 101 ? 15.022 3.228 -3.228 1.00 10.61 101 GLY A C 1
ATOM 747 O O . GLY A 1 101 ? 15.683 2.231 -2.883 1.00 11.04 101 GLY A O 1
ATOM 748 N N . GLU A 1 102 ? 14.704 3.434 -4.500 1.00 7.52 102 GLU A N 1
ATOM 749 C CA . GLU A 1 102 ? 15.070 2.496 -5.576 1.00 7.62 102 GLU A CA 1
ATOM 750 C C . GLU A 1 102 ? 15.830 3.256 -6.667 1.00 7.51 102 GLU A C 1
ATOM 751 O O . GLU A 1 102 ? 15.682 4.486 -6.812 1.00 7.72 102 GLU A O 1
ATOM 757 N N . VAL A 1 103 ? 16.628 2.524 -7.413 1.00 6.93 103 VAL A N 1
ATOM 758 C CA . VAL A 1 103 ? 17.446 3.088 -8.482 1.00 7.19 103 VAL A CA 1
ATOM 759 C C . VAL A 1 103 ? 17.074 2.371 -9.744 1.00 7.49 103 VAL A C 1
ATOM 760 O O . VAL A 1 103 ? 17.106 1.138 -9.821 1.00 7.37 103 VAL A O 1
ATOM 764 N N . THR A 1 104 ? 16.645 3.146 -10.752 1.00 6.83 104 THR A N 1
ATOM 765 C CA . THR A 1 104 ? 16.123 2.587 -11.978 1.00 6.89 104 THR A CA 1
ATOM 766 C C . THR A 1 104 ? 16.780 3.244 -13.193 1.00 7.34 104 THR A C 1
ATOM 767 O O . THR A 1 104 ? 17.361 4.328 -13.091 1.00 7.36 104 THR A O 1
ATOM 771 N N . ASP A 1 105 ? 16.647 2.614 -14.348 1.00 7.30 105 ASP A N 1
ATOM 772 C CA . ASP A 1 105 ? 17.173 3.170 -15.593 1.00 7.84 105 ASP A CA 1
ATOM 773 C C . ASP A 1 105 ? 16.384 4.417 -16.014 1.00 7.86 105 ASP A C 1
ATOM 774 O O . ASP A 1 105 ? 15.162 4.434 -16.061 1.00 9.36 105 ASP A O 1
ATOM 779 N N . SER A 1 106 ? 17.102 5.471 -16.336 1.00 8.16 106 SER A N 1
ATOM 780 C CA . SER A 1 106 ? 16.483 6.678 -16.848 1.00 8.72 106 SER A CA 1
ATOM 781 C C . SER A 1 106 ? 15.994 6.479 -18.277 1.00 8.55 106 SER A C 1
ATOM 782 O O . SER A 1 106 ? 16.712 5.881 -19.070 1.00 8.86 106 SER A O 1
ATOM 785 N N . PRO A 1 107 ? 14.819 7.049 -18.635 1.00 8.26 107 PRO A N 1
ATOM 786 C CA . PRO A 1 107 ? 14.425 6.997 -20.060 1.00 8.38 107 PRO A CA 1
ATOM 787 C C . PRO A 1 107 ? 15.503 7.519 -20.994 1.00 8.84 107 PRO A C 1
ATOM 788 O O . PRO A 1 107 ? 15.742 6.989 -22.063 1.00 9.37 107 PRO A O 1
ATOM 792 N N . HIS A 1 108 ? 16.148 8.595 -20.559 1.00 7.98 108 HIS A N 1
ATOM 793 C CA . HIS A 1 108 ? 17.209 9.263 -21.302 1.00 8.48 108 HIS A CA 1
ATOM 794 C C . HIS A 1 108 ? 18.358 9.571 -20.348 1.00 7.85 108 HIS A C 1
ATOM 795 O O . HIS A 1 108 ? 18.137 10.008 -19.210 1.00 9.48 108 HIS A O 1
ATOM 802 N N . ALA A 1 109 ? 19.567 9.312 -20.799 1.00 8.04 109 ALA A N 1
ATOM 803 C CA . ALA A 1 109 ? 20.750 9.614 -20.003 1.00 6.98 109 ALA A CA 1
ATOM 804 C C . ALA A 1 109 ? 20.971 11.147 -19.900 1.00 7.19 109 ALA A C 1
ATOM 805 O O . ALA A 1 109 ? 20.385 11.922 -20.652 1.00 6.77 109 ALA A O 1
ATOM 807 N N . GLU A 1 110 ? 21.839 11.560 -18.979 1.00 5.64 110 GLU A N 1
ATOM 808 C CA . GLU A 1 110 ? 22.359 12.918 -18.980 1.00 5.13 110 GLU A CA 1
ATOM 809 C C . GLU A 1 110 ? 23.846 12.861 -18.961 1.00 5.55 110 GLU A C 1
ATOM 810 O O . GLU A 1 110 ? 24.422 12.356 -18.003 1.00 5.59 110 GLU A O 1
ATOM 816 N N . ILE A 1 111 ? 24.478 13.406 -19.999 1.00 5.61 111 ILE A N 1
ATOM 817 C CA . ILE A 1 111 ? 25.945 13.496 -20.063 1.00 4.83 111 ILE A CA 1
ATOM 818 C C . ILE A 1 111 ? 26.299 14.878 -20.542 1.00 5.68 111 ILE A C 1
ATOM 819 O O . ILE A 1 111 ? 26.055 15.227 -21.705 1.00 5.85 111 ILE A O 1
ATOM 824 N N . GLY A 1 112 ? 26.889 15.654 -19.661 1.00 6.61 112 GLY A N 1
ATOM 825 C CA . GLY A 1 112 ? 27.293 17.028 -19.965 1.00 6.12 112 GLY A CA 1
ATOM 826 C C . GLY A 1 112 ? 26.621 18.021 -19.065 1.00 5.99 112 GLY A C 1
ATOM 827 O O . GLY A 1 112 ? 26.296 17.712 -17.927 1.00 6.64 112 GLY A O 1
ATOM 828 N N . TRP A 1 113 ? 26.481 19.236 -19.534 1.00 6.34 113 TRP A N 1
ATOM 829 C CA . TRP A 1 113 ? 25.939 20.372 -18.755 1.00 6.11 113 TRP A CA 1
ATOM 830 C C . TRP A 1 113 ? 24.465 20.463 -18.962 1.00 7.17 113 TRP A C 1
ATOM 831 O O . TRP A 1 113 ? 24.034 20.536 -20.119 1.00 9.12 113 TRP A O 1
ATOM 842 N N . VAL A 1 114 ? 23.711 20.463 -17.879 1.00 6.55 114 VAL A N 1
ATOM 843 C CA A VAL A 1 114 ? 22.248 20.463 -17.952 0.50 6.64 114 VAL A CA 1
ATOM 844 C CA B VAL A 1 114 ? 22.254 20.420 -17.923 0.50 6.66 114 VAL A CA 1
ATOM 845 C C . VAL A 1 114 ? 21.638 21.589 -17.146 1.00 6.53 114 VAL A C 1
ATOM 846 O O . VAL A 1 114 ? 22.116 21.964 -16.073 1.00 7.50 114 VAL A O 1
ATOM 853 N N . ARG A 1 115 ? 20.569 22.147 -17.690 1.00 6.60 115 ARG A N 1
ATOM 854 C CA . ARG A 1 115 ? 19.742 23.121 -16.985 1.00 6.04 115 ARG A CA 1
ATOM 855 C C . ARG A 1 115 ? 18.927 22.467 -15.868 1.00 5.97 115 ARG A C 1
ATOM 856 O O . ARG A 1 115 ? 18.348 21.393 -16.053 1.00 6.76 115 ARG A O 1
ATOM 864 N N . ALA A 1 116 ? 18.905 23.088 -14.695 1.00 5.50 116 ALA A N 1
ATOM 865 C CA . ALA A 1 116 ? 18.150 22.561 -13.563 1.00 5.91 116 ALA A CA 1
ATOM 866 C C . ALA A 1 116 ? 17.527 23.704 -12.762 1.00 6.47 116 ALA A C 1
ATOM 867 O O . ALA A 1 116 ? 17.971 24.855 -12.815 1.00 6.60 116 ALA A O 1
ATOM 869 N N . TRP A 1 117 ? 16.474 23.355 -12.058 1.00 5.65 117 TRP A N 1
ATOM 870 C CA . TRP A 1 117 ? 15.658 24.316 -11.283 1.00 7.05 117 TRP A CA 1
ATOM 871 C C . TRP A 1 117 ? 15.438 23.784 -9.906 1.00 6.32 117 TRP A C 1
ATOM 872 O O . TRP A 1 117 ? 14.918 22.675 -9.743 1.00 6.67 117 TRP A O 1
ATOM 883 N N . PRO A 1 118 ? 15.781 24.584 -8.875 1.00 6.23 118 PRO A N 1
ATOM 884 C CA . PRO A 1 118 ? 15.409 24.206 -7.525 1.00 5.71 118 PRO A CA 1
ATOM 885 C C . PRO A 1 118 ? 13.892 24.039 -7.428 1.00 6.62 118 PRO A C 1
ATOM 886 O O . PRO A 1 118 ? 13.154 24.815 -8.020 1.00 7.07 118 PRO A O 1
ATOM 890 N N . GLN A 1 119 ? 13.441 23.120 -6.584 1.00 5.89 119 GLN A N 1
ATOM 891 C CA . GLN A 1 119 ? 12.063 23.104 -6.165 1.00 5.21 119 GLN A CA 1
ATOM 892 C C . GLN A 1 119 ? 11.807 24.288 -5.265 1.00 5.82 119 GLN A C 1
ATOM 893 O O . GLN A 1 119 ? 12.735 24.754 -4.580 1.00 6.67 119 GLN A O 1
ATOM 899 N N . HIS A 1 120 ? 10.591 24.805 -5.316 1.00 5.91 120 HIS A N 1
ATOM 900 C CA . HIS A 1 120 ? 10.245 26.017 -4.547 1.00 7.18 120 HIS A CA 1
ATOM 901 C C . HIS A 1 120 ? 9.877 25.666 -3.126 1.00 6.80 120 HIS A C 1
ATOM 902 O O . HIS A 1 120 ? 8.698 25.770 -2.746 1.00 7.63 120 HIS A O 1
ATOM 909 N N . VAL A 1 121 ? 10.903 25.250 -2.387 1.00 5.39 121 VAL A N 1
ATOM 910 C CA . VAL A 1 121 ? 10.827 24.849 -1.000 1.00 5.80 121 VAL A CA 1
ATOM 911 C C . VAL A 1 121 ? 11.960 25.541 -0.227 1.00 6.91 121 VAL A C 1
ATOM 912 O O . VAL A 1 121 ? 13.005 25.826 -0.784 1.00 6.50 121 VAL A O 1
ATOM 916 N N . PRO A 1 122 ? 11.723 25.817 1.049 1.00 8.83 122 PRO A N 1
ATOM 917 C CA . PRO A 1 122 ? 12.718 26.554 1.791 1.00 8.31 122 PRO A CA 1
ATOM 918 C C . PRO A 1 122 ? 14.020 25.769 1.918 1.00 7.77 122 PRO A C 1
ATOM 919 O O . PRO A 1 122 ? 15.105 26.358 1.945 1.00 8.10 122 PRO A O 1
ATOM 923 N N . GLN A 1 123 ? 14.002 24.462 1.912 1.00 7.73 123 GLN A N 1
ATOM 924 C CA . GLN A 1 123 ? 15.163 23.627 1.998 1.00 6.87 123 GLN A CA 1
ATOM 925 C C . GLN A 1 123 ? 16.084 23.855 0.786 1.00 6.98 123 GLN A C 1
ATOM 926 O O . GLN A 1 123 ? 17.337 23.729 0.877 1.00 7.97 123 GLN A O 1
ATOM 932 N N . ALA A 1 124 ? 15.518 24.141 -0.396 1.00 7.20 124 ALA A N 1
ATOM 933 C CA . ALA A 1 124 ? 16.332 24.407 -1.595 1.00 7.46 124 ALA A CA 1
ATOM 934 C C . ALA A 1 124 ? 17.085 25.714 -1.407 1.00 6.46 124 ALA A C 1
ATOM 935 O O . ALA A 1 124 ? 18.263 25.832 -1.746 1.00 6.74 124 ALA A O 1
ATOM 937 N N . LEU A 1 125 ? 16.437 26.721 -0.855 1.00 6.37 125 LEU A N 1
ATOM 938 C CA . LEU A 1 125 ? 17.097 27.990 -0.597 1.00 7.10 125 LEU A CA 1
ATOM 939 C C . LEU A 1 125 ? 18.248 27.757 0.385 1.00 7.54 125 LEU A C 1
ATOM 940 O O . LEU A 1 125 ? 19.359 28.293 0.193 1.00 8.33 125 LEU A O 1
ATOM 945 N N . GLU A 1 126 ? 17.978 27.029 1.455 1.00 7.26 126 GLU A N 1
ATOM 946 C CA . GLU A 1 126 ? 18.983 26.795 2.525 1.00 8.10 126 GLU A CA 1
ATOM 947 C C . GLU A 1 126 ? 20.221 26.080 2.012 1.00 8.94 126 GLU A C 1
ATOM 948 O O . GLU A 1 126 ? 21.359 26.526 2.293 1.00 9.78 126 GLU A O 1
ATOM 954 N N . TRP A 1 127 ? 20.020 24.983 1.285 1.00 6.70 127 TRP A N 1
ATOM 955 C CA . TRP A 1 127 ? 21.126 24.132 0.865 1.00 8.21 127 TRP A CA 1
ATOM 956 C C . TRP A 1 127 ? 21.773 24.577 -0.436 1.00 8.76 127 TRP A C 1
ATOM 957 O O . TRP A 1 127 ? 22.991 24.502 -0.534 1.00 10.01 127 TRP A O 1
ATOM 968 N N . LEU A 1 128 ? 21.005 25.092 -1.404 1.00 7.09 128 LEU A N 1
ATOM 969 C CA . LEU A 1 128 ? 21.558 25.489 -2.733 1.00 7.23 128 LEU A CA 1
ATOM 970 C C . LEU A 1 128 ? 21.837 26.994 -2.813 1.00 8.00 128 LEU A C 1
ATOM 971 O O . LEU A 1 128 ? 22.611 27.412 -3.696 1.00 10.24 128 LEU A O 1
ATOM 976 N N . GLY A 1 129 ? 21.226 27.796 -1.955 1.00 7.69 129 GLY A N 1
ATOM 977 C CA . GLY A 1 129 ? 21.511 29.227 -1.917 1.00 8.53 129 GLY A CA 1
ATOM 978 C C . GLY A 1 129 ? 20.529 30.109 -2.673 1.00 9.38 129 GLY A C 1
ATOM 979 O O . GLY A 1 129 ? 20.603 31.344 -2.619 1.00 10.16 129 GLY A O 1
ATOM 980 N N . THR A 1 130 ? 19.606 29.500 -3.426 1.00 8.43 130 THR A N 1
ATOM 981 C CA . THR A 1 130 ? 18.818 30.270 -4.396 1.00 9.11 130 THR A CA 1
ATOM 982 C C . THR A 1 130 ? 17.680 29.352 -4.893 1.00 7.94 130 THR A C 1
ATOM 983 O O . THR A 1 130 ? 17.740 28.131 -4.768 1.00 7.21 130 THR A O 1
ATOM 987 N N . TRP A 1 131 ? 16.681 29.977 -5.518 1.00 7.55 131 TRP A N 1
ATOM 988 C CA . TRP A 1 131 ? 15.757 29.272 -6.401 1.00 7.18 131 TRP A CA 1
ATOM 989 C C . TRP A 1 131 ? 16.027 29.535 -7.884 1.00 7.51 131 TRP A C 1
ATOM 990 O O . TRP A 1 131 ? 15.269 29.042 -8.710 1.00 8.12 131 TRP A O 1
ATOM 1001 N N . ASP A 1 132 ? 17.062 30.278 -8.220 1.00 8.25 132 ASP A N 1
ATOM 1002 C CA . ASP A 1 132 ? 17.373 30.575 -9.605 1.00 9.01 132 ASP A CA 1
ATOM 1003 C C . ASP A 1 132 ? 17.797 29.233 -10.279 1.00 8.40 132 ASP A C 1
ATOM 1004 O O . ASP A 1 132 ? 18.275 28.290 -9.648 1.00 6.80 132 ASP A O 1
ATOM 1009 N N . GLU A 1 133 ? 17.692 29.229 -11.601 1.00 7.76 133 GLU A N 1
ATOM 1010 C CA . GLU A 1 133 ? 18.258 28.163 -12.417 1.00 6.86 133 GLU A CA 1
ATOM 1011 C C . GLU A 1 133 ? 19.698 27.937 -12.134 1.00 7.08 133 GLU A C 1
ATOM 1012 O O . GLU A 1 133 ? 20.462 28.897 -12.035 1.00 9.41 133 GLU A O 1
ATOM 1018 N N . LEU A 1 134 ? 20.086 26.669 -12.080 1.00 6.93 134 LEU A N 1
ATOM 1019 C CA . LEU A 1 134 ? 21.470 26.216 -11.920 1.00 7.30 134 LEU A CA 1
ATOM 1020 C C . LEU A 1 134 ? 21.881 25.427 -13.127 1.00 7.41 134 LEU A C 1
ATOM 1021 O O . LEU A 1 134 ? 21.059 24.912 -13.872 1.00 10.86 134 LEU A O 1
ATOM 1026 N N . GLU A 1 135 ? 23.157 25.366 -13.373 1.00 6.57 135 GLU A N 1
ATOM 1027 C CA . GLU A 1 135 ? 23.720 24.448 -14.351 1.00 6.68 135 GLU A CA 1
ATOM 1028 C C . GLU A 1 135 ? 24.422 23.298 -13.617 1.00 6.68 135 GLU A C 1
ATOM 1029 O O . GLU A 1 135 ? 25.220 23.496 -12.724 1.00 6.40 135 GLU A O 1
ATOM 1035 N N . LEU A 1 136 ? 24.091 22.070 -14.002 1.00 5.68 136 LEU A N 1
ATOM 1036 C CA . LEU A 1 136 ? 24.627 20.859 -13.384 1.00 6.58 136 LEU A CA 1
ATOM 1037 C C . LEU A 1 136 ? 25.561 20.122 -14.330 1.00 6.38 136 LEU A C 1
ATOM 1038 O O . LEU A 1 136 ? 25.341 20.129 -15.551 1.00 7.04 136 LEU A O 1
ATOM 1043 N N . PHE A 1 137 ? 26.583 19.488 -13.801 1.00 5.91 137 PHE A N 1
ATOM 1044 C CA . PHE A 1 137 ? 27.394 18.528 -14.547 1.00 5.57 137 PHE A CA 1
ATOM 1045 C C . PHE A 1 137 ? 26.875 17.128 -14.286 1.00 5.21 137 PHE A C 1
ATOM 1046 O O . PHE A 1 137 ? 26.787 16.691 -13.147 1.00 6.07 137 PHE A O 1
ATOM 1054 N N . GLU A 1 138 ? 26.550 16.438 -15.363 1.00 5.65 138 GLU A N 1
ATOM 1055 C CA . GLU A 1 138 ? 25.934 15.112 -15.315 1.00 5.75 138 GLU A CA 1
ATOM 1056 C C . GLU A 1 138 ? 26.724 14.079 -16.089 1.00 4.71 138 GLU A C 1
ATOM 1057 O O . GLU A 1 138 ? 27.250 14.384 -17.159 1.00 5.04 138 GLU A O 1
ATOM 1063 N N . TRP A 1 139 ? 26.691 12.840 -15.617 1.00 5.65 139 TRP A N 1
ATOM 1064 C CA . TRP A 1 139 ? 27.167 11.699 -16.420 1.00 6.08 139 TRP A CA 1
ATOM 1065 C C . TRP A 1 139 ? 26.558 10.443 -15.813 1.00 5.18 139 TRP A C 1
ATOM 1066 O O . TRP A 1 139 ? 27.160 9.744 -15.025 1.00 7.23 139 TRP A O 1
ATOM 1077 N N . HIS A 1 140 ? 25.286 10.205 -16.152 1.00 6.31 140 HIS A N 1
ATOM 1078 C CA . HIS A 1 140 ? 24.523 9.124 -15.518 1.00 5.38 140 HIS A CA 1
ATOM 1079 C C . HIS A 1 140 ? 23.460 8.566 -16.408 1.00 5.83 140 HIS A C 1
ATOM 1080 O O . HIS A 1 140 ? 22.920 9.244 -17.271 1.00 5.94 140 HIS A O 1
ATOM 1087 N N . TYR A 1 141 ? 23.176 7.285 -16.160 1.00 5.54 141 TYR A N 1
ATOM 1088 C CA . TYR A 1 141 ? 22.153 6.521 -16.858 1.00 6.43 141 TYR A CA 1
ATOM 1089 C C . TYR A 1 141 ? 20.993 6.095 -15.991 1.00 6.65 141 TYR A C 1
ATOM 1090 O O . TYR A 1 141 ? 19.997 5.580 -16.513 1.00 6.75 141 TYR A O 1
ATOM 1099 N N . GLN A 1 142 ? 21.139 6.217 -14.678 1.00 6.06 142 GLN A N 1
ATOM 1100 C CA . GLN A 1 142 ? 20.077 5.787 -13.747 1.00 6.33 142 GLN A CA 1
ATOM 1101 C C . GLN A 1 142 ? 19.658 6.947 -12.865 1.00 6.40 142 GLN A C 1
ATOM 1102 O O . GLN A 1 142 ? 20.294 8.001 -12.825 1.00 6.92 142 GLN A O 1
ATOM 1108 N N . THR A 1 143 ? 18.621 6.707 -12.075 1.00 6.17 143 THR A N 1
ATOM 1109 C CA . THR A 1 143 ? 18.034 7.719 -11.223 1.00 5.90 143 THR A CA 1
ATOM 1110 C C . THR A 1 143 ? 17.556 7.115 -9.922 1.00 6.07 143 THR A C 1
ATOM 1111 O O . THR A 1 143 ? 17.077 5.963 -9.922 1.00 6.42 143 THR A O 1
ATOM 1115 N N . PHE A 1 144 ? 17.688 7.865 -8.802 1.00 5.16 144 PHE A N 1
ATOM 1116 C CA . PHE A 1 144 ? 17.085 7.468 -7.528 1.00 5.73 144 PHE A CA 1
ATOM 1117 C C . PHE A 1 144 ? 15.669 7.979 -7.401 1.00 6.46 144 PHE A C 1
ATOM 1118 O O . PHE A 1 144 ? 15.364 9.088 -7.883 1.00 6.22 144 PHE A O 1
ATOM 1126 N N . SER A 1 145 ? 14.812 7.195 -6.736 1.00 6.61 145 SER A N 1
ATOM 1127 C CA . SER A 1 145 ? 13.594 7.767 -6.158 1.00 6.30 145 SER A CA 1
ATOM 1128 C C . SER A 1 145 ? 13.951 8.588 -4.933 1.00 7.26 145 SER A C 1
ATOM 1129 O O . SER A 1 145 ? 15.001 8.418 -4.317 1.00 6.75 145 SER A O 1
ATOM 1132 N N . ILE A 1 146 ? 13.059 9.519 -4.588 1.00 6.49 146 ILE A N 1
ATOM 1133 C CA . ILE A 1 146 ? 13.249 10.318 -3.394 1.00 6.92 146 ILE A CA 1
ATOM 1134 C C . ILE A 1 146 ? 13.043 9.385 -2.169 1.00 6.66 146 ILE A C 1
ATOM 1135 O O . ILE A 1 146 ? 11.984 8.781 -2.023 1.00 7.30 146 ILE A O 1
ATOM 1140 N N . PRO A 1 147 ? 14.046 9.240 -1.277 1.00 7.05 147 PRO A N 1
ATOM 1141 C CA . PRO A 1 147 ? 13.861 8.296 -0.198 1.00 7.57 147 PRO A CA 1
ATOM 1142 C C . PRO A 1 147 ? 12.803 8.789 0.795 1.00 8.11 147 PRO A C 1
ATOM 1143 O O . PRO A 1 147 ? 12.546 9.995 0.918 1.00 7.05 147 PRO A O 1
ATOM 1147 N N . PRO A 1 148 ? 12.147 7.854 1.505 1.00 9.52 148 PRO A N 1
ATOM 1148 C CA . PRO A 1 148 ? 11.177 8.256 2.518 1.00 10.62 148 PRO A CA 1
ATOM 1149 C C . PRO A 1 148 ? 11.770 9.209 3.584 1.00 9.26 148 PRO A C 1
ATOM 1150 O O . PRO A 1 148 ? 12.922 9.079 4.054 1.00 12.26 148 PRO A O 1
ATOM 1154 N N . GLY A 1 149 ? 10.973 10.251 3.869 1.00 10.55 149 GLY A N 1
ATOM 1155 C CA . GLY A 1 149 ? 11.327 11.272 4.827 1.00 9.93 149 GL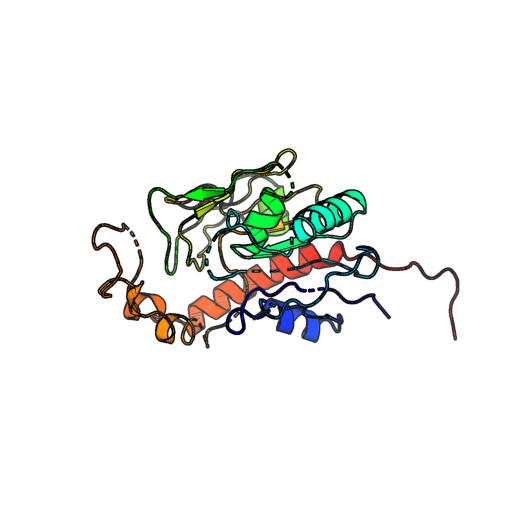Y A CA 1
ATOM 1156 C C . GLY A 1 149 ? 12.179 12.377 4.201 1.00 10.46 149 GLY A C 1
ATOM 1157 O O . GLY A 1 149 ? 12.441 13.359 4.878 1.00 12.01 149 GLY A O 1
ATOM 1158 N N . ALA A 1 150 ? 12.614 12.237 2.945 1.00 7.49 150 ALA A N 1
ATOM 1159 C CA . ALA A 1 150 ? 13.484 13.265 2.344 1.00 6.77 150 ALA A CA 1
ATOM 1160 C C . ALA A 1 150 ? 12.657 14.303 1.602 1.00 7.24 150 ALA A C 1
ATOM 1161 O O . ALA A 1 150 ? 11.559 14.030 1.127 1.00 7.27 150 ALA A O 1
ATOM 1163 N N . VAL A 1 151 ? 13.235 15.472 1.454 1.00 6.16 151 VAL A N 1
ATOM 1164 C CA . VAL A 1 151 ? 12.654 16.622 0.735 1.00 5.69 151 VAL A CA 1
ATOM 1165 C C . VAL A 1 151 ? 13.362 16.800 -0.579 1.00 5.23 151 VAL A C 1
ATOM 1166 O O . VAL A 1 151 ? 14.576 17.036 -0.636 1.00 6.18 151 VAL A O 1
ATOM 1170 N N . HIS A 1 152 ? 12.638 16.667 -1.675 1.00 5.38 152 HIS A N 1
ATOM 1171 C CA . HIS A 1 152 ? 13.100 16.929 -3.033 1.00 4.77 152 HIS A CA 1
ATOM 1172 C C . HIS A 1 152 ? 13.392 18.423 -3.240 1.00 5.53 152 HIS A C 1
ATOM 1173 O O . HIS A 1 152 ? 12.548 19.263 -2.999 1.00 6.02 152 HIS A O 1
ATOM 1180 N N . ILE A 1 153 ? 14.618 18.725 -3.703 1.00 4.52 153 ILE A N 1
ATOM 1181 C CA . ILE A 1 153 ? 15.018 20.126 -3.827 1.00 5.26 153 ILE A CA 1
ATOM 1182 C C . ILE A 1 153 ? 15.508 20.593 -5.201 1.00 5.22 153 ILE A C 1
ATOM 1183 O O . ILE A 1 153 ? 15.766 21.779 -5.364 1.00 5.85 153 ILE A O 1
ATOM 1188 N N . LEU A 1 154 ? 15.635 19.711 -6.186 1.00 5.02 154 LEU A N 1
ATOM 1189 C CA . LEU A 1 154 ? 16.245 20.070 -7.479 1.00 5.56 154 LEU A CA 1
ATOM 1190 C C . LEU A 1 154 ? 15.820 19.102 -8.539 1.00 4.85 154 LEU A C 1
ATOM 1191 O O . LEU A 1 154 ? 15.747 17.896 -8.296 1.00 6.31 154 LEU A O 1
ATOM 1196 N N . ARG A 1 155 ? 15.499 19.636 -9.732 1.00 5.20 155 ARG A N 1
ATOM 1197 C CA . ARG A 1 155 ? 15.069 18.867 -10.899 1.00 6.16 155 ARG A CA 1
ATOM 1198 C C . ARG A 1 155 ? 15.679 19.361 -12.197 1.00 5.96 155 ARG A C 1
ATOM 1199 O O . ARG A 1 155 ? 15.982 20.522 -12.345 1.00 6.87 155 ARG A O 1
ATOM 1207 N N . SER A 1 156 ? 15.788 18.455 -13.166 1.00 6.26 156 SER A N 1
ATOM 1208 C CA . SER A 1 156 ? 16.070 18.813 -14.577 1.00 7.28 156 SER A CA 1
ATOM 1209 C C . SER A 1 156 ? 14.979 18.236 -15.449 1.00 7.42 156 SER A C 1
ATOM 1210 O O . SER A 1 156 ? 14.207 17.398 -15.031 1.00 8.28 156 SER A O 1
ATOM 1213 N N . GLU A 1 157 ? 14.961 18.617 -16.738 1.00 9.30 157 GLU A N 1
ATOM 1214 C CA . GLU A 1 157 ? 13.937 18.118 -17.636 1.00 10.36 157 GLU A CA 1
ATOM 1215 C C . GLU A 1 157 ? 13.936 16.612 -17.739 1.00 9.48 157 GLU A C 1
ATOM 1216 O O . GLU A 1 157 ? 12.882 15.980 -17.635 1.00 10.35 157 GLU A O 1
ATOM 1222 N N . HIS A 1 158 ? 15.101 16.000 -17.883 1.00 8.65 158 HIS A N 1
ATOM 1223 C CA . HIS A 1 158 ? 15.192 14.566 -18.108 1.00 7.85 158 HIS A CA 1
ATOM 1224 C C . HIS A 1 158 ? 15.493 13.725 -16.867 1.00 8.97 158 HIS A C 1
ATOM 1225 O O . HIS A 1 158 ? 15.617 12.509 -16.946 1.00 9.28 158 HIS A O 1
ATOM 1232 N N . CYS A 1 159 ? 15.606 14.383 -15.721 1.00 7.00 159 CYS A N 1
ATOM 1233 C CA . CYS A 1 159 ? 15.804 13.697 -14.450 1.00 7.27 159 CYS A CA 1
ATOM 1234 C C . CYS A 1 159 ? 15.219 14.570 -13.364 1.00 6.16 159 CYS A C 1
ATOM 1235 O O . CYS A 1 159 ? 15.843 15.504 -12.882 1.00 6.11 159 CYS A O 1
ATOM 1238 N N . ALA A 1 160 ? 13.989 14.278 -12.977 1.00 6.63 160 ALA A N 1
ATOM 1239 C CA . ALA A 1 160 ? 13.326 15.070 -11.968 1.00 6.74 160 ALA A CA 1
ATOM 1240 C C . ALA A 1 160 ? 14.089 15.040 -10.649 1.00 6.89 160 ALA A C 1
ATOM 1241 O O . ALA A 1 160 ? 14.087 16.026 -9.908 1.00 5.39 160 ALA A O 1
ATOM 1243 N N . ASN A 1 161 ? 14.701 13.923 -10.301 1.00 6.72 161 ASN A N 1
ATOM 1244 C CA . ASN A 1 161 ? 15.300 13.699 -8.987 1.00 6.04 161 ASN A CA 1
ATOM 1245 C C . ASN A 1 161 ? 16.772 14.044 -8.967 1.00 6.54 161 ASN A C 1
ATOM 1246 O O . ASN A 1 161 ? 17.652 13.167 -8.916 1.00 7.02 161 ASN A O 1
ATOM 1251 N N . GLN A 1 162 ? 17.093 15.326 -9.056 1.00 5.22 162 GLN A N 1
ATOM 1252 C CA . GLN A 1 162 ? 18.467 15.767 -8.990 1.00 5.66 162 GLN A CA 1
ATOM 1253 C C . GLN A 1 162 ? 19.063 15.841 -7.588 1.00 6.31 162 GLN A C 1
ATOM 1254 O O . GLN A 1 162 ? 20.280 15.611 -7.421 1.00 5.80 162 GLN A O 1
ATOM 1260 N N . ALA A 1 163 ? 18.305 16.195 -6.569 1.00 6.32 163 ALA A N 1
ATOM 1261 C CA . ALA A 1 163 ? 18.857 16.315 -5.191 1.00 6.04 163 ALA A CA 1
ATOM 1262 C C . ALA A 1 163 ? 17.717 16.218 -4.214 1.00 5.66 163 ALA A C 1
ATOM 1263 O O . ALA A 1 163 ? 16.538 16.570 -4.495 1.00 5.84 163 ALA A O 1
ATOM 1265 N N . TYR A 1 164 ? 18.031 15.754 -3.032 1.00 5.74 164 TYR A N 1
ATOM 1266 C CA . TYR A 1 164 ? 17.106 15.717 -1.909 1.00 5.37 164 TYR A CA 1
ATOM 1267 C C . TYR A 1 164 ? 17.916 15.961 -0.641 1.00 5.36 164 TYR A C 1
ATOM 1268 O O . TYR A 1 164 ? 19.128 15.698 -0.610 1.00 5.47 164 TYR A O 1
ATOM 1277 N N . VAL A 1 165 ? 17.236 16.368 0.430 1.00 5.54 165 VAL A N 1
ATOM 1278 C CA A VAL A 1 165 ? 17.828 16.493 1.763 0.50 6.52 165 VAL A CA 1
ATOM 1279 C CA B VAL A 1 165 ? 17.803 16.521 1.757 0.50 6.64 165 VAL A CA 1
ATOM 1280 C C . VAL A 1 165 ? 17.026 15.698 2.753 1.00 7.08 165 VAL A C 1
ATOM 1281 O O . VAL A 1 165 ? 15.792 15.624 2.662 1.00 7.54 165 VAL A O 1
ATOM 1288 N N . LEU A 1 166 ? 17.702 15.070 3.687 1.00 7.15 166 LEU A N 1
ATOM 1289 C CA . LEU A 1 166 ? 17.095 14.226 4.722 1.00 7.36 166 LEU A CA 1
ATOM 1290 C C . LEU A 1 166 ? 17.482 14.693 6.094 1.00 7.98 166 LEU A C 1
ATOM 1291 O O . LEU A 1 166 ? 18.666 14.860 6.395 1.00 7.85 166 LEU A O 1
ATOM 1296 N N . ASP A 1 167 ? 16.480 14.929 6.942 1.00 9.57 167 ASP A N 1
ATOM 1297 C CA . ASP A 1 167 ? 16.688 15.192 8.399 1.00 11.10 167 ASP A CA 1
ATOM 1298 C C . ASP A 1 167 ? 17.564 16.478 8.600 1.00 12.27 167 ASP A C 1
ATOM 1299 O O . ASP A 1 167 ? 18.261 16.562 9.628 1.00 13.22 167 ASP A O 1
ATOM 1304 N N A ASP A 1 168 ? 17.564 17.430 7.666 0.50 13.40 168 ASP A N 1
ATOM 1305 N N B ASP A 1 168 ? 17.469 17.402 7.626 0.50 12.55 168 ASP A N 1
ATOM 1306 C CA A ASP A 1 168 ? 18.369 18.649 7.848 0.50 14.25 168 ASP A CA 1
ATOM 1307 C CA B ASP A 1 168 ? 18.258 18.639 7.548 0.50 12.66 168 ASP A CA 1
ATOM 1308 C C A ASP A 1 168 ? 19.847 18.335 7.917 0.50 13.28 168 ASP A C 1
ATOM 1309 C C B ASP A 1 168 ? 19.756 18.344 7.842 0.50 12.45 168 A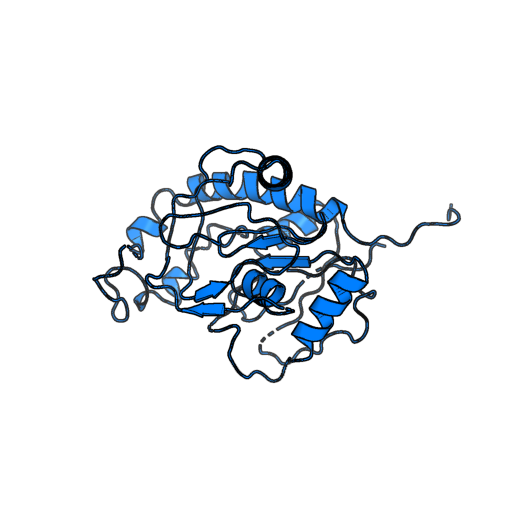SP A C 1
ATOM 1310 O O A ASP A 1 168 ? 20.640 19.133 8.436 0.50 12.51 168 ASP A O 1
ATOM 1311 O O B ASP A 1 168 ? 20.457 19.174 8.419 0.50 12.06 168 ASP A O 1
ATOM 1320 N N . LEU A 1 169 ? 20.243 17.151 7.455 1.00 11.30 169 LEU A N 1
ATOM 1321 C CA . LEU A 1 169 ? 21.625 16.700 7.723 1.00 9.97 169 LEU A CA 1
ATOM 1322 C C . LEU A 1 169 ? 22.321 16.092 6.502 1.00 7.09 169 LEU A C 1
ATOM 1323 O O . LEU A 1 169 ? 23.512 16.276 6.326 1.00 7.79 169 LEU A O 1
ATOM 1328 N N . HIS A 1 170 ? 21.584 15.299 5.747 1.00 6.54 170 HIS A N 1
ATOM 1329 C CA . HIS A 1 170 ? 22.097 14.471 4.677 1.00 5.80 170 HIS A CA 1
ATOM 1330 C C . HIS A 1 170 ? 21.651 15.051 3.354 1.00 6.52 170 HIS A C 1
ATOM 1331 O O . HIS A 1 170 ? 20.499 15.509 3.256 1.00 7.62 170 HIS A O 1
ATOM 1338 N N . ILE A 1 171 ? 22.499 15.018 2.352 1.00 5.56 171 ILE A N 1
ATOM 1339 C CA . ILE A 1 171 ? 22.125 15.515 1.048 1.00 5.48 171 ILE A CA 1
ATOM 1340 C C . ILE A 1 171 ? 22.629 14.565 -0.027 1.00 6.17 171 ILE A C 1
ATOM 1341 O O . ILE A 1 171 ? 23.802 14.139 0.008 1.00 6.18 171 ILE A O 1
ATOM 1346 N N . GLY A 1 172 ? 21.794 14.234 -1.002 1.00 5.37 172 GLY A N 1
ATOM 1347 C CA . GLY A 1 172 ? 22.166 13.406 -2.127 1.00 5.40 172 GLY A CA 1
ATOM 1348 C C . GLY A 1 172 ? 21.940 14.129 -3.416 1.00 5.56 172 GLY A C 1
ATOM 1349 O O . GLY A 1 172 ? 20.904 14.807 -3.562 1.00 6.15 172 GLY A O 1
ATOM 1350 N N . PHE A 1 173 ? 22.894 13.972 -4.340 1.00 5.80 173 PHE A N 1
ATOM 1351 C CA . PHE A 1 173 ? 22.839 14.574 -5.677 1.00 5.54 173 PHE A CA 1
ATOM 1352 C C . PHE A 1 173 ? 22.982 13.508 -6.736 1.00 6.34 173 PHE A C 1
ATOM 1353 O O . PHE A 1 173 ? 23.797 12.584 -6.592 1.00 6.48 173 PHE A O 1
ATOM 1361 N N . GLN A 1 174 ? 22.257 13.707 -7.847 1.00 6.34 174 GLN A N 1
ATOM 1362 C CA . GLN A 1 174 ? 22.481 12.926 -9.062 1.00 5.46 174 GLN A CA 1
ATOM 1363 C C . GLN A 1 174 ? 23.617 13.463 -9.867 1.00 5.70 174 GLN A C 1
ATOM 1364 O O . GLN A 1 174 ? 24.314 12.720 -10.560 1.00 7.48 174 GLN A O 1
ATOM 1370 N N . CYS A 1 175 ? 23.768 14.771 -9.874 1.00 5.66 175 CYS A N 1
ATOM 1371 C CA . CYS A 1 175 ? 24.808 15.477 -10.566 1.00 6.09 175 CYS A CA 1
ATOM 1372 C C . CYS A 1 175 ? 26.115 15.437 -9.755 1.00 7.05 175 CYS A C 1
ATOM 1373 O O . CYS A 1 175 ? 26.140 14.942 -8.620 1.00 8.04 175 CYS A O 1
ATOM 1376 N N . HIS A 1 176 ? 27.200 15.949 -10.352 1.00 7.78 176 HIS A N 1
ATOM 1377 C CA . HIS A 1 176 ? 28.507 16.011 -9.764 1.00 6.51 176 HIS A CA 1
ATOM 1378 C C . HIS A 1 176 ? 28.779 17.451 -9.368 1.00 6.76 176 HIS A C 1
ATOM 1379 O O . HIS A 1 176 ? 29.202 18.261 -10.210 1.00 8.81 176 HIS A O 1
ATOM 1386 N N . ILE A 1 177 ? 28.602 17.754 -8.097 1.00 7.37 177 ILE A N 1
ATOM 1387 C CA . ILE A 1 177 ? 28.932 19.098 -7.630 1.00 6.15 177 ILE A CA 1
ATOM 1388 C C . ILE A 1 177 ? 30.408 19.233 -7.265 1.00 7.61 177 ILE A C 1
ATOM 1389 O O . ILE A 1 177 ? 30.881 20.349 -6.979 1.00 8.64 177 ILE A O 1
ATOM 1394 N N . GLU A 1 178 ? 31.151 18.115 -7.368 1.00 6.97 178 GLU A N 1
ATOM 1395 C CA . GLU A 1 178 ? 32.598 18.086 -7.021 1.00 6.80 178 GLU A CA 1
ATOM 1396 C C . GLU A 1 178 ? 33.561 18.410 -8.174 1.00 7.17 178 GLU A C 1
ATOM 1397 O O . GLU A 1 178 ? 34.784 18.460 -7.983 1.00 8.09 178 GLU A O 1
ATOM 1411 N N . GLN A 1 180 ? 36.074 19.599 -10.987 1.00 6.58 180 GLN A N 1
ATOM 1412 C CA . GLN A 1 180 ? 37.110 20.573 -11.362 1.00 6.23 180 GLN A CA 1
ATOM 1413 C C . GLN A 1 180 ? 37.378 20.392 -12.847 1.00 5.52 180 GLN A C 1
ATOM 1414 O O . GLN A 1 180 ? 37.107 19.310 -13.402 1.00 6.50 180 GLN A O 1
ATOM 1420 N N . ALA A 1 181 ? 37.921 21.413 -13.528 1.00 6.08 181 ALA A N 1
ATOM 1421 C CA . ALA A 1 181 ? 38.027 21.389 -14.979 1.00 5.33 181 ALA A CA 1
ATOM 1422 C C . ALA A 1 181 ? 38.848 20.229 -15.497 1.00 5.96 181 ALA A C 1
ATOM 1423 O O . ALA A 1 181 ? 38.479 19.566 -16.473 1.00 6.25 181 ALA A O 1
ATOM 1425 N N . HIS A 1 182 ? 39.960 19.949 -14.795 1.00 5.80 182 HIS A N 1
ATOM 1426 C CA . HIS A 1 182 ? 40.853 18.892 -15.279 1.00 6.48 182 HIS A CA 1
ATOM 1427 C C . HIS A 1 182 ? 40.225 17.498 -15.195 1.00 5.97 182 HIS A C 1
ATOM 1428 O O . HIS A 1 182 ? 40.542 16.583 -15.975 1.00 7.80 182 HIS A O 1
ATOM 1443 N N . VAL A 1 184 ? 36.861 16.968 -15.658 1.00 6.01 184 VAL A N 1
ATOM 1444 C CA . VAL A 1 184 ? 35.989 16.914 -16.862 1.00 5.80 184 VAL A CA 1
ATOM 1445 C C . VAL A 1 184 ? 36.816 16.488 -18.066 1.00 5.78 184 VAL A C 1
ATOM 1446 O O . VAL A 1 184 ? 36.436 15.584 -18.787 1.00 6.73 184 VAL A O 1
ATOM 1450 N N . ARG A 1 185 ? 37.970 17.120 -18.259 1.00 5.43 185 ARG A N 1
ATOM 1451 C CA . ARG A 1 185 ? 38.837 16.745 -19.365 1.00 6.29 185 ARG A CA 1
ATOM 1452 C C . ARG A 1 185 ? 39.251 15.283 -19.278 1.00 6.16 185 ARG A C 1
ATOM 1453 O O . ARG A 1 185 ? 39.257 14.588 -20.275 1.00 7.53 185 ARG A O 1
ATOM 1461 N N . GLU A 1 186 ? 39.671 14.837 -18.107 1.00 6.53 186 GLU A N 1
ATOM 1462 C CA A GLU A 1 186 ? 40.117 13.442 -17.882 0.50 6.38 186 GLU A CA 1
ATOM 1463 C CA B GLU A 1 186 ? 40.152 13.452 -18.008 0.50 6.40 186 GLU A CA 1
ATOM 1464 C C . GLU A 1 186 ? 39.016 12.454 -18.237 1.00 6.50 186 GLU A C 1
ATOM 1465 O O . GLU A 1 186 ? 39.231 11.452 -18.930 1.00 8.00 186 GLU A O 1
ATOM 1476 N N . TRP A 1 187 ? 37.822 12.708 -17.728 1.00 7.78 187 TRP A N 1
ATOM 1477 C CA . TRP A 1 187 ? 36.699 11.762 -17.923 1.00 7.81 187 TRP A CA 1
ATOM 1478 C C . TRP A 1 187 ? 36.374 11.695 -19.387 1.00 7.99 187 TRP A C 1
ATOM 1479 O O . TRP A 1 187 ? 36.116 10.601 -19.899 1.00 8.33 187 TRP A O 1
ATOM 1490 N N . CYS A 1 188 ? 36.325 12.829 -20.078 1.00 7.38 188 CYS A N 1
ATOM 1491 C CA . CYS A 1 188 ? 36.081 12.827 -21.507 1.00 7.39 188 CYS A CA 1
ATOM 1492 C C . CYS A 1 188 ? 37.127 12.030 -22.279 1.00 7.07 188 CYS A C 1
ATOM 1493 O O . CYS A 1 188 ? 36.808 11.358 -23.285 1.00 8.76 188 CYS A O 1
ATOM 1496 N N . SER A 1 189 ? 38.374 12.093 -21.830 1.00 9.54 189 SER A N 1
ATOM 1497 C CA . SER A 1 189 ? 39.452 11.306 -22.460 1.00 10.82 189 SER A CA 1
ATOM 1498 C C . SER A 1 189 ? 39.412 9.816 -22.110 1.00 9.82 189 SER A C 1
ATOM 1499 O O . SER A 1 189 ? 39.853 8.982 -22.947 1.00 10.65 189 SER A O 1
ATOM 1502 N N . ILE A 1 190 ? 38.945 9.443 -20.915 1.00 9.68 190 ILE A N 1
ATOM 1503 C CA . ILE A 1 190 ? 38.848 8.033 -20.548 1.00 10.46 190 ILE A CA 1
ATOM 1504 C C . ILE A 1 190 ? 37.716 7.362 -21.370 1.00 11.61 190 ILE A C 1
ATOM 1505 O O . ILE A 1 190 ? 37.865 6.214 -21.828 1.00 11.59 190 ILE A O 1
ATOM 1510 N N . SER A 1 191 ? 36.584 8.047 -21.559 1.00 9.90 191 SER A N 1
ATOM 1511 C CA . SER A 1 191 ? 35.406 7.449 -22.192 1.00 10.76 191 SER A CA 1
ATOM 1512 C C . SER A 1 191 ? 34.778 8.327 -23.254 1.00 9.09 191 SER A C 1
ATOM 1513 O O . SER A 1 191 ? 33.619 8.702 -23.161 1.00 9.61 191 SER A O 1
ATOM 1516 N N . PRO A 1 192 ? 35.494 8.569 -24.334 1.00 8.43 192 PRO A N 1
ATOM 1517 C CA . PRO A 1 192 ? 34.992 9.393 -25.430 1.00 8.59 192 PRO A CA 1
ATOM 1518 C C . PRO A 1 192 ? 33.845 8.783 -26.206 1.00 8.50 192 PRO A C 1
ATOM 1519 O O . PRO A 1 192 ? 33.022 9.482 -26.816 1.00 8.09 192 PRO A O 1
ATOM 1523 N N . GLU A 1 193 ? 33.745 7.466 -26.170 1.00 8.59 193 GLU A N 1
ATOM 1524 C CA . GLU A 1 193 ? 32.731 6.782 -26.951 1.00 9.42 193 GLU A CA 1
ATOM 1525 C C . GLU A 1 193 ? 31.310 6.878 -26.414 1.00 8.64 193 GLU A C 1
ATOM 1526 O O . GLU A 1 193 ? 30.349 6.573 -27.137 1.00 8.26 193 GLU A O 1
ATOM 1532 N N . GLU A 1 194 ? 31.172 7.299 -25.173 1.00 7.91 194 GLU A N 1
ATOM 1533 C CA . GLU A 1 194 ? 29.875 7.563 -24.556 1.00 7.99 194 GLU A CA 1
ATOM 1534 C C . GLU A 1 194 ? 29.315 8.942 -24.934 1.00 7.92 194 GLU A C 1
ATOM 1535 O O . GLU A 1 194 ? 28.151 9.211 -24.742 1.00 7.38 194 GLU A O 1
ATOM 1541 N N . LEU A 1 195 ? 30.152 9.823 -25.477 1.00 7.26 195 LEU A N 1
ATOM 1542 C CA . LEU A 1 195 ? 29.753 11.196 -25.774 1.00 7.57 195 LEU A CA 1
ATOM 1543 C C . LEU A 1 195 ? 29.089 11.275 -27.132 1.00 8.09 195 LEU A C 1
ATOM 1544 O O . LEU A 1 195 ? 29.227 10.343 -27.945 1.00 7.39 195 LEU A O 1
ATOM 1549 N N . LYS A 1 196 ? 28.379 12.369 -27.410 1.00 7.00 196 LYS A N 1
ATOM 1550 C CA . LYS A 1 196 ? 27.667 12.543 -28.700 1.00 6.73 196 LYS A CA 1
ATOM 1551 C C . LYS A 1 196 ? 28.669 12.412 -29.813 1.00 8.55 196 LYS A C 1
ATOM 1552 O O . LYS A 1 196 ? 29.724 13.060 -29.790 1.00 9.17 196 LYS A O 1
ATOM 1558 N N . GLY A 1 197 ? 28.319 11.610 -30.802 1.00 8.15 197 GLY A N 1
ATOM 1559 C CA . GLY A 1 197 ? 29.231 11.305 -31.895 1.00 8.59 197 GLY A CA 1
ATOM 1560 C C . GLY A 1 197 ? 30.056 10.051 -31.680 1.00 10.21 197 GLY A C 1
ATOM 1561 O O . GLY A 1 197 ? 30.628 9.515 -32.644 1.00 12.05 197 GLY A O 1
ATOM 1562 N N . GLY A 1 198 ? 30.136 9.557 -30.455 1.00 9.71 198 GLY A N 1
ATOM 1563 C CA . GLY A 1 198 ? 30.961 8.439 -30.049 1.00 11.13 198 GLY A CA 1
ATOM 1564 C C . GLY A 1 198 ? 30.431 7.114 -30.497 1.00 12.28 198 GLY A C 1
ATOM 1565 O O . GLY A 1 198 ? 29.240 6.992 -30.858 1.00 11.66 198 GLY A O 1
ATOM 1566 N N . ALA A 1 199 ? 31.291 6.095 -30.442 1.00 12.36 199 ALA A N 1
ATOM 1567 C CA . ALA A 1 199 ? 30.948 4.786 -30.983 1.00 13.73 199 ALA A CA 1
ATOM 1568 C C . ALA A 1 199 ? 29.853 4.086 -30.239 1.00 15.15 199 ALA A C 1
ATOM 1569 O O . ALA A 1 199 ? 29.053 3.354 -30.938 1.00 17.21 199 ALA A O 1
ATOM 1571 N N . GLU A 1 200 ? 29.731 4.319 -28.931 1.00 12.23 200 GLU A N 1
ATOM 1572 C CA . GLU A 1 200 ? 28.737 3.627 -28.048 1.00 13.51 200 GLU A CA 1
ATOM 1573 C C . GLU A 1 200 ? 27.452 4.470 -27.861 1.00 12.73 200 GLU A C 1
ATOM 1574 O O . GLU A 1 200 ? 26.437 3.979 -27.360 1.00 15.59 200 GLU A O 1
ATOM 1580 N N . ALA A 1 201 ? 27.503 5.755 -28.164 1.00 9.62 201 ALA A N 1
ATOM 1581 C CA . ALA A 1 201 ? 26.378 6.637 -27.872 1.00 9.10 201 ALA A CA 1
ATOM 1582 C C . ALA A 1 201 ? 25.208 6.422 -28.805 1.00 8.80 201 ALA A C 1
ATOM 1583 O O . ALA A 1 201 ? 25.376 6.306 -30.014 1.00 8.91 201 ALA A O 1
ATOM 1585 N N . ASP A 1 202 ? 24.005 6.419 -28.249 1.00 9.21 202 ASP A N 1
ATOM 1586 C CA . ASP A 1 202 ? 22.795 6.369 -29.052 1.00 7.91 202 ASP A CA 1
ATOM 1587 C C . ASP A 1 202 ? 22.498 7.770 -29.582 1.00 8.28 202 ASP A C 1
ATOM 1588 O O . ASP A 1 202 ? 22.254 8.693 -28.786 1.00 6.94 202 ASP A O 1
ATOM 1593 N N . PRO A 1 203 ? 22.558 7.973 -30.912 1.00 8.15 203 PRO A N 1
ATOM 1594 C CA . PRO A 1 203 ? 22.301 9.309 -31.463 1.00 7.47 203 PRO A CA 1
ATOM 1595 C C . PRO A 1 203 ? 20.929 9.918 -31.081 1.00 8.40 203 PRO A C 1
ATOM 1596 O O . PRO A 1 203 ? 20.767 11.136 -31.127 1.00 10.13 203 PRO A O 1
ATOM 1600 N N . ALA A 1 204 ? 19.977 9.093 -30.658 1.00 8.51 204 ALA A N 1
ATOM 1601 C CA . ALA A 1 204 ? 18.660 9.579 -30.253 1.00 8.41 204 ALA A CA 1
ATOM 1602 C C . ALA A 1 204 ? 18.629 10.237 -28.870 1.00 8.27 204 ALA A C 1
ATOM 1603 O O . ALA A 1 204 ? 17.642 10.872 -28.523 1.00 9.70 204 ALA A O 1
ATOM 1605 N N . GLN A 1 205 ? 19.699 10.100 -28.100 1.00 7.75 205 GLN A N 1
ATOM 1606 C CA . GLN A 1 205 ? 19.746 10.707 -26.793 1.00 7.64 205 GLN A CA 1
ATOM 1607 C C . GLN A 1 205 ? 19.590 12.218 -26.826 1.00 7.21 205 GLN A C 1
ATOM 1608 O O . GLN A 1 205 ? 20.431 12.915 -27.430 1.00 8.66 205 GLN A O 1
ATOM 1614 N N . PRO A 1 206 ? 18.567 12.766 -26.136 1.00 7.48 206 PRO A N 1
ATOM 1615 C CA . PRO A 1 206 ? 18.330 14.211 -26.177 1.00 7.69 206 PRO A CA 1
ATOM 1616 C C . PRO A 1 206 ? 19.264 15.036 -25.281 1.00 8.41 206 PRO A C 1
ATOM 1617 O O . PRO A 1 206 ? 19.389 16.245 -25.457 1.00 10.54 206 PRO A O 1
ATOM 1629 N N . VAL A 1 208 ? 22.755 14.041 -24.189 1.00 6.94 208 VAL A N 1
ATOM 1630 C CA . VAL A 1 208 ? 24.133 13.546 -24.236 1.00 7.23 208 VAL A CA 1
ATOM 1631 C C . VAL A 1 208 ? 24.883 14.480 -25.151 1.00 7.50 208 VAL A C 1
ATOM 1632 O O . VAL A 1 208 ? 24.556 14.594 -26.345 1.00 7.69 208 VAL A O 1
ATOM 1636 N N . GLN A 1 209 ? 25.818 15.217 -24.600 1.00 6.71 209 GLN A N 1
ATOM 1637 C CA . GLN A 1 209 ? 26.573 16.251 -25.278 1.00 7.23 209 GLN A CA 1
ATOM 1638 C C . GLN A 1 209 ? 27.841 15.671 -25.881 1.00 6.52 209 GLN A C 1
ATOM 1639 O O . GLN A 1 209 ? 28.303 14.587 -25.512 1.00 6.59 209 GLN A O 1
ATOM 1645 N N . SER A 1 210 ? 28.394 16.406 -26.839 1.00 6.54 210 SER A N 1
ATOM 1646 C CA . SER A 1 210 ? 29.697 16.104 -27.411 1.00 6.46 210 SER A CA 1
ATOM 1647 C C . SER A 1 210 ? 30.850 16.577 -26.509 1.00 5.72 210 SER A C 1
ATOM 1648 O O . SER A 1 210 ? 30.664 17.444 -25.654 1.00 6.24 210 SER A O 1
ATOM 1651 N N . ALA A 1 211 ? 32.048 16.068 -26.772 1.00 6.12 211 ALA A N 1
ATOM 1652 C CA . ALA A 1 211 ? 33.237 16.559 -26.106 1.00 6.23 211 ALA A CA 1
ATOM 1653 C C . ALA A 1 211 ? 33.392 18.060 -26.307 1.00 5.78 211 ALA A C 1
ATOM 1654 O O . ALA A 1 211 ? 33.643 18.812 -25.375 1.00 6.30 211 ALA A O 1
ATOM 1656 N N . VAL A 1 212 ? 33.161 18.500 -27.533 1.00 4.95 212 VAL A N 1
ATOM 1657 C CA . VAL A 1 212 ? 33.268 19.942 -27.809 1.00 6.76 212 VAL A CA 1
ATOM 1658 C C . VAL A 1 212 ? 32.319 20.755 -26.921 1.00 6.14 212 VAL A C 1
ATOM 1659 O O . VAL A 1 212 ? 32.718 21.734 -26.279 1.00 4.93 212 VAL A O 1
ATOM 1663 N N . GLU A 1 213 ? 31.073 20.312 -26.821 1.00 6.08 213 GLU A N 1
ATOM 1664 C CA . GLU A 1 213 ? 30.102 21.029 -25.980 1.00 6.71 213 GLU A CA 1
ATOM 1665 C C . GLU A 1 213 ? 30.490 21.004 -24.505 1.00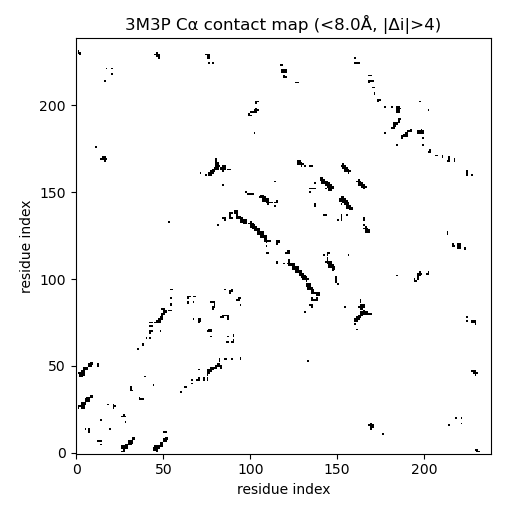 5.61 213 GLU A C 1
ATOM 1666 O O . GLU A 1 213 ? 30.313 21.994 -23.787 1.00 7.51 213 GLU A O 1
ATOM 1672 N N . ILE A 1 214 ? 31.010 19.861 -24.035 1.00 5.49 214 ILE A N 1
ATOM 1673 C CA . ILE A 1 214 ? 31.354 19.720 -22.638 1.00 6.68 214 ILE A CA 1
ATOM 1674 C C . ILE A 1 214 ? 32.520 20.605 -22.274 1.00 6.11 214 ILE A C 1
ATOM 1675 O O . ILE A 1 214 ? 32.589 21.158 -21.151 1.00 6.64 214 ILE A O 1
ATOM 1680 N N . LEU A 1 215 ? 33.467 20.751 -23.193 1.00 5.70 215 LEU A N 1
ATOM 1681 C CA . LEU A 1 215 ? 34.668 21.549 -22.946 1.00 6.09 215 LEU A CA 1
ATOM 1682 C C . LEU A 1 215 ? 34.502 23.045 -23.222 1.00 5.38 215 LEU A C 1
ATOM 1683 O O . LEU A 1 215 ? 35.360 23.836 -22.848 1.00 6.03 215 LEU A O 1
ATOM 1688 N N . ARG A 1 216 ? 33.385 23.412 -23.814 1.00 6.10 216 ARG A N 1
ATOM 1689 C CA . ARG A 1 216 ? 33.142 24.811 -24.226 1.00 6.50 216 ARG A CA 1
ATOM 1690 C C . ARG A 1 216 ? 32.977 25.663 -22.963 1.00 6.58 216 ARG A C 1
ATOM 1691 O O . ARG A 1 216 ? 32.136 25.358 -22.102 1.00 8.73 216 ARG A O 1
ATOM 1699 N N . ASP A 1 217 ? 33.778 26.730 -22.870 1.00 7.58 217 ASP A N 1
ATOM 1700 C CA . ASP A 1 217 ? 33.760 27.632 -21.742 1.00 8.13 217 ASP A CA 1
ATOM 1701 C C . ASP A 1 217 ? 33.976 26.898 -20.404 1.00 7.75 217 ASP A C 1
ATOM 1702 O O . ASP A 1 217 ? 33.476 27.318 -19.345 1.00 7.35 217 ASP A O 1
ATOM 1707 N N . LEU A 1 218 ? 34.811 25.860 -20.442 1.00 6.99 218 LEU A N 1
ATOM 1708 C CA . LEU A 1 218 ? 34.950 24.953 -19.281 1.00 5.73 218 LEU A CA 1
ATOM 1709 C C . LEU A 1 218 ? 35.376 25.680 -18.035 1.00 6.34 218 LEU A C 1
ATOM 1710 O O . LEU A 1 218 ? 34.778 25.516 -16.941 1.00 6.25 218 LEU A O 1
ATOM 1715 N N . ASP A 1 219 ? 36.447 26.457 -18.100 1.00 6.45 219 ASP A N 1
ATOM 1716 C CA . ASP A 1 219 ? 36.971 27.028 -16.858 1.00 7.49 219 ASP A CA 1
ATOM 1717 C C . ASP A 1 219 ? 35.958 27.980 -16.232 1.00 6.72 219 ASP A C 1
ATOM 1718 O O . ASP A 1 219 ? 35.763 27.988 -14.979 1.00 7.35 219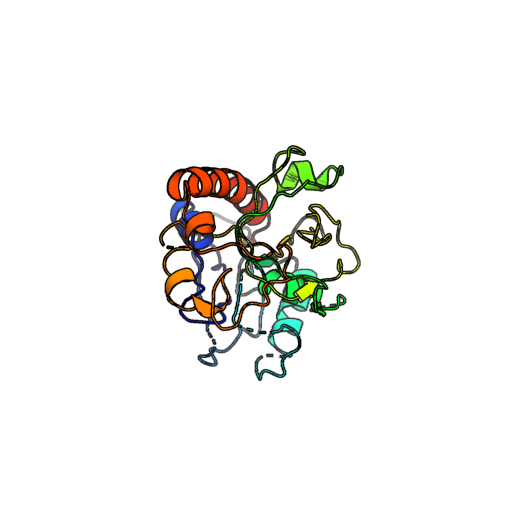 ASP A O 1
ATOM 1723 N N . VAL A 1 220 ? 35.314 28.833 -17.010 1.00 6.48 220 VAL A N 1
ATOM 1724 C CA . VAL A 1 220 ? 34.357 29.764 -16.435 1.00 8.27 220 VAL A CA 1
ATOM 1725 C C . VAL A 1 220 ? 33.153 29.028 -15.849 1.00 7.17 220 VAL A C 1
ATOM 1726 O O . VAL A 1 220 ? 32.683 29.360 -14.734 1.00 7.96 220 VAL A O 1
ATOM 1730 N N . ARG A 1 221 ? 32.641 28.001 -16.527 1.00 6.77 221 ARG A N 1
ATOM 1731 C CA . ARG A 1 221 ? 31.459 27.316 -16.008 1.00 7.63 221 ARG A CA 1
ATOM 1732 C C . ARG A 1 221 ? 31.791 26.437 -14.799 1.00 7.27 221 ARG A C 1
ATOM 1733 O O . ARG A 1 221 ? 30.973 26.241 -13.909 1.00 6.42 221 ARG A O 1
ATOM 1741 N N . ILE A 1 222 ? 33.047 25.953 -14.738 1.00 6.39 222 ILE A N 1
ATOM 1742 C CA . ILE A 1 222 ? 33.516 25.292 -13.519 1.00 6.17 222 ILE A CA 1
ATOM 1743 C C . ILE A 1 222 ? 33.592 26.226 -12.356 1.00 5.61 222 ILE A C 1
ATOM 1744 O O . ILE A 1 222 ? 33.259 25.834 -11.250 1.00 6.74 222 ILE A O 1
ATOM 1749 N N . ALA A 1 223 ? 34.062 27.457 -12.561 1.00 6.11 223 ALA A N 1
ATOM 1750 C CA . ALA A 1 223 ? 34.113 28.402 -11.477 1.00 5.51 223 ALA A CA 1
ATOM 1751 C C . ALA A 1 223 ? 32.696 28.684 -10.953 1.00 7.22 223 ALA A C 1
ATOM 1752 O O . ALA A 1 223 ? 32.498 28.777 -9.728 1.00 8.00 223 ALA A O 1
ATOM 1754 N N . THR A 1 224 ? 31.739 28.818 -11.858 1.00 7.26 224 THR A N 1
ATOM 1755 C CA . THR A 1 224 ? 30.354 29.017 -11.469 1.00 7.76 224 THR A CA 1
ATOM 1756 C C . THR A 1 224 ? 29.835 27.858 -10.608 1.00 7.80 224 THR A C 1
ATOM 1757 O O . THR A 1 224 ? 29.265 28.034 -9.514 1.00 8.00 224 THR A O 1
ATOM 1761 N N . LEU A 1 225 ? 30.095 26.642 -11.044 1.00 7.59 225 LEU A N 1
ATOM 1762 C CA . LEU A 1 225 ? 29.723 25.473 -10.283 1.00 6.61 225 LEU A CA 1
ATOM 1763 C C . LEU A 1 225 ? 30.416 25.440 -8.930 1.00 7.03 225 LEU A C 1
ATOM 1764 O O . LEU A 1 225 ? 29.790 25.184 -7.901 1.00 7.35 225 LEU A O 1
ATOM 1769 N N . ASN A 1 226 ? 31.703 25.726 -8.912 1.00 6.82 226 ASN A N 1
ATOM 1770 C CA . ASN A 1 226 ? 32.505 25.696 -7.661 1.00 6.57 226 ASN A CA 1
ATOM 1771 C C . ASN A 1 226 ? 31.864 26.584 -6.618 1.00 7.07 226 ASN A C 1
ATOM 1772 O O . ASN A 1 226 ? 31.804 26.224 -5.434 1.00 8.01 226 ASN A O 1
ATOM 1777 N N . ARG A 1 227 ? 31.382 27.729 -7.020 1.00 7.54 227 ARG A N 1
ATOM 1778 C CA . ARG A 1 227 ? 30.851 28.709 -6.015 1.00 8.51 227 ARG A CA 1
ATOM 1779 C C . ARG A 1 227 ? 29.624 28.187 -5.323 1.00 7.28 227 ARG A C 1
ATOM 1780 O O . ARG A 1 227 ? 29.554 28.327 -4.089 1.00 9.40 227 ARG A O 1
ATOM 1788 N N . TRP A 1 228 ? 28.634 27.631 -6.013 1.00 7.69 228 TRP A N 1
ATOM 1789 C CA . TRP A 1 228 ? 27.461 27.120 -5.305 1.00 6.90 228 TRP A CA 1
ATOM 1790 C C . TRP A 1 228 ? 27.723 25.739 -4.694 1.00 6.50 228 TRP A C 1
ATOM 1791 O O . TRP A 1 228 ? 27.148 25.439 -3.661 1.00 6.67 228 TRP A O 1
ATOM 1802 N N . ALA A 1 229 ? 28.621 24.951 -5.233 1.00 7.46 229 ALA A N 1
ATOM 1803 C CA . ALA A 1 229 ? 29.050 23.750 -4.550 1.00 7.17 229 ALA A CA 1
ATOM 1804 C C . ALA A 1 229 ? 29.620 24.085 -3.210 1.00 6.92 229 ALA A C 1
ATOM 1805 O O . ALA A 1 229 ? 29.363 23.377 -2.237 1.00 7.96 229 ALA A O 1
ATOM 1807 N N . GLU A 1 230 ? 30.416 25.147 -3.135 1.00 7.20 230 GLU A N 1
ATOM 1808 C CA . GLU A 1 230 ? 30.987 25.558 -1.863 1.00 8.76 230 GLU A CA 1
ATOM 1809 C C . GLU A 1 230 ? 29.882 25.973 -0.888 1.00 7.64 230 GLU A C 1
ATOM 1810 O O . GLU A 1 230 ? 30.020 25.767 0.333 1.00 7.63 230 GLU A O 1
ATOM 1816 N N . HIS A 1 231 ? 28.784 26.598 -1.375 1.00 6.84 231 HIS A N 1
ATOM 1817 C CA . HIS A 1 231 ? 27.660 26.896 -0.505 1.00 6.80 231 HIS A CA 1
ATOM 1818 C C . HIS A 1 231 ? 27.075 25.581 0.087 1.00 6.31 231 HIS A C 1
ATOM 1819 O O . HIS A 1 231 ? 26.814 25.485 1.277 1.00 5.9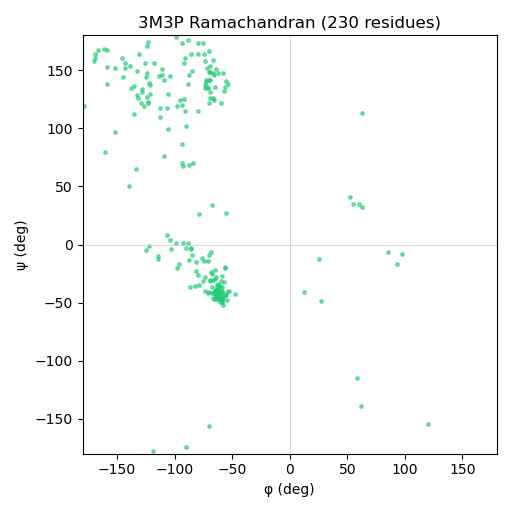5 231 HIS A O 1
ATOM 1826 N N . VAL A 1 232 ? 26.868 24.578 -0.760 1.00 5.82 232 VAL A N 1
ATOM 1827 C CA . VAL A 1 232 ? 26.364 23.280 -0.290 1.00 5.45 232 VAL A CA 1
ATOM 1828 C C . VAL A 1 232 ? 27.318 22.705 0.750 1.00 6.00 232 VAL A C 1
ATOM 1829 O O . VAL A 1 232 ? 26.893 22.255 1.785 1.00 6.54 232 VAL A O 1
ATOM 1833 N N . TYR A 1 233 ? 28.615 22.669 0.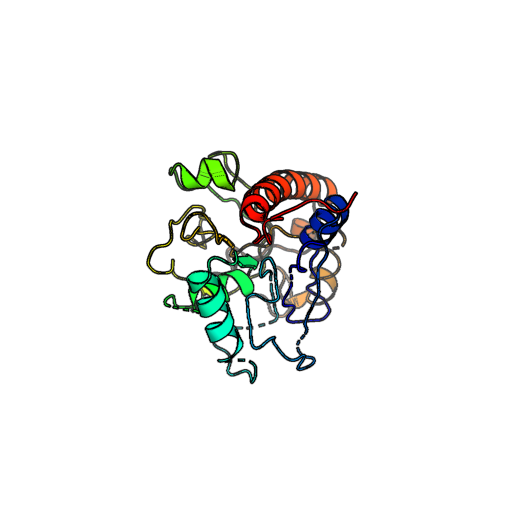448 1.00 6.22 233 TYR A N 1
ATOM 1834 C CA . TYR A 1 233 ? 29.583 22.018 1.335 1.00 6.01 233 TYR A CA 1
ATOM 1835 C C . TYR A 1 233 ? 29.669 22.752 2.657 1.00 6.01 233 TYR A C 1
ATOM 1836 O O . TYR A 1 233 ? 29.735 22.138 3.725 1.00 5.71 233 TYR A O 1
ATOM 1845 N N . ALA A 1 234 ? 29.639 24.079 2.614 1.00 6.21 234 ALA A N 1
ATOM 1846 C CA . ALA A 1 234 ? 29.633 24.873 3.840 1.00 6.59 234 ALA A CA 1
ATOM 1847 C C . ALA A 1 234 ? 28.426 24.577 4.702 1.00 5.66 234 ALA A C 1
ATOM 1848 O O . ALA A 1 234 ? 28.539 24.493 5.930 1.00 7.29 234 ALA A O 1
ATOM 1850 N N . ARG A 1 235 ? 27.261 24.413 4.108 1.00 3.87 235 ARG A N 1
ATOM 1851 C CA . ARG A 1 235 ? 26.081 24.033 4.895 1.00 5.39 235 ARG A CA 1
ATOM 1852 C C . ARG A 1 235 ? 26.259 22.635 5.448 1.00 4.05 235 ARG A C 1
ATOM 1853 O O . ARG A 1 235 ? 25.979 22.376 6.613 1.00 4.45 235 ARG A O 1
ATOM 1861 N N . TRP A 1 236 ? 26.705 21.705 4.617 1.00 3.52 236 TRP A N 1
ATOM 1862 C CA . TRP A 1 236 ? 26.815 20.320 5.037 1.00 2.35 236 TRP A CA 1
ATOM 1863 C C . TRP A 1 236 ? 27.758 20.100 6.223 1.00 3.40 236 TRP A C 1
ATOM 1864 O O . TRP A 1 236 ? 27.440 19.364 7.156 1.00 3.23 236 TRP A O 1
ATOM 1875 N N . ILE A 1 237 ? 28.893 20.790 6.255 1.00 2.46 237 ILE A N 1
ATOM 1876 C CA . ILE A 1 237 ? 29.819 20.577 7.367 1.00 3.71 237 ILE A CA 1
ATOM 1877 C C . ILE A 1 237 ? 29.338 21.139 8.697 1.00 4.34 237 ILE A C 1
ATOM 1878 O O . ILE A 1 237 ? 29.883 20.787 9.718 1.00 5.06 237 ILE A O 1
ATOM 1883 N N . LYS A 1 238 ? 28.314 21.992 8.671 1.00 4.95 238 LYS A N 1
ATOM 1884 C CA . LYS A 1 238 ? 27.725 22.420 9.962 1.00 5.05 238 LYS A CA 1
ATOM 1885 C C . LYS A 1 238 ? 27.229 21.193 10.727 1.00 5.97 238 LYS A C 1
ATOM 1886 O O . LYS A 1 238 ? 27.118 21.233 11.948 1.00 6.41 238 LYS A O 1
ATOM 1892 N N . GLY A 1 239 ? 26.871 20.118 10.053 1.00 3.41 239 GLY A N 1
ATOM 1893 C CA . GLY A 1 239 ? 26.349 18.916 10.667 1.00 4.68 239 GLY A CA 1
ATOM 1894 C C . GLY A 1 239 ? 27.396 17.915 11.149 1.00 4.08 239 GLY A C 1
ATOM 1895 O O . GLY A 1 239 ? 27.037 16.899 11.727 1.00 4.05 239 GLY A O 1
ATOM 1896 N N . LEU A 1 240 ? 28.691 18.159 10.922 1.00 4.14 240 LEU A N 1
ATOM 1897 C CA . LEU A 1 240 ? 29.724 17.177 11.326 1.00 4.31 240 LEU A CA 1
ATOM 1898 C C . LEU A 1 240 ? 29.584 16.876 12.815 1.00 5.68 240 LEU A C 1
ATOM 1899 O O . LEU A 1 240 ? 29.352 17.809 13.629 1.00 7.06 240 LEU A O 1
ATOM 1904 N N . GLN A 1 241 ? 29.766 15.623 13.158 1.00 5.23 241 GLN A N 1
ATOM 1905 C CA . GLN A 1 241 ? 29.806 15.239 14.561 1.00 7.05 241 GLN A CA 1
ATOM 1906 C C . GLN A 1 241 ? 31.089 15.713 15.216 1.00 8.00 241 GLN A C 1
ATOM 1907 O O . GLN A 1 241 ? 32.183 15.573 14.662 1.00 9.30 241 GLN A O 1
ATOM 1913 N N . ARG A 1 242 ? 30.965 16.283 16.426 1.00 8.51 242 ARG A N 1
ATOM 1914 C CA . ARG A 1 242 ? 32.128 16.827 17.132 1.00 10.60 242 ARG A CA 1
ATOM 1915 C C . ARG A 1 242 ? 32.103 16.325 18.589 1.00 13.62 242 ARG A C 1
ATOM 1916 O O . ARG A 1 242 ? 31.098 16.415 19.210 1.00 15.83 242 ARG A O 1
ATOM 1924 N N . GLU A 1 243 ? 33.181 15.764 19.091 1.00 16.25 243 GLU A N 1
ATOM 1925 C CA . GLU A 1 243 ? 33.268 15.429 20.549 1.00 18.14 243 GLU A CA 1
ATOM 1926 C C . GLU A 1 243 ? 33.242 16.796 21.317 1.00 19.57 243 GLU A C 1
ATOM 1927 O O . GLU A 1 243 ? 34.025 17.698 21.037 1.00 20.21 243 GLU A O 1
ATOM 1929 N N . GLY A 1 244 ? 32.298 16.964 22.241 1.00 21.39 244 GLY A N 1
ATOM 1930 C CA . GLY A 1 244 ? 32.261 18.206 23.069 1.00 21.22 244 GLY A CA 1
ATOM 1931 C C . GLY A 1 244 ? 33.396 18.139 24.088 1.00 20.43 244 GLY A C 1
ATOM 1932 O O . GLY A 1 244 ? 33.614 17.051 24.654 1.00 22.13 244 GLY A O 1
ATOM 1933 N N . HIS A 1 245 ? 34.160 19.235 24.274 1.00 16.17 245 HIS A N 1
ATOM 1934 C CA . HIS A 1 245 ? 35.151 19.283 25.344 1.00 12.68 245 HIS A CA 1
ATOM 1935 C C . HIS A 1 245 ? 34.326 19.415 26.649 1.00 10.84 245 HIS A C 1
ATOM 1936 O O . HIS A 1 245 ? 33.341 20.166 26.723 1.00 9.55 245 HIS A O 1
ATOM 1943 N N . HIS A 1 246 ? 34.721 18.737 27.715 1.00 8.38 246 HIS A N 1
ATOM 1944 C CA . HIS A 1 246 ? 34.205 18.961 29.069 1.00 8.10 246 HIS A CA 1
ATOM 1945 C C . HIS A 1 246 ? 35.181 19.758 29.945 1.00 8.25 246 HIS A C 1
ATOM 1946 O O . HIS A 1 246 ? 34.895 20.030 31.111 1.00 9.79 246 HIS A O 1
ATOM 1953 N N . HIS A 1 247 ? 36.374 20.059 29.409 1.00 8.92 247 HIS A N 1
ATOM 1954 C CA . HIS A 1 247 ? 37.363 20.851 30.102 1.00 8.37 247 HIS A CA 1
ATOM 1955 C C . HIS A 1 247 ? 38.434 21.265 29.081 1.00 9.01 247 HIS A C 1
ATOM 1956 O O . HIS A 1 247 ? 38.402 20.782 27.962 1.00 8.48 247 HIS A O 1
ATOM 1963 N N . HIS A 1 248 ? 39.282 22.205 29.469 1.00 9.83 248 HIS A N 1
ATOM 1964 C CA . HIS A 1 248 ? 40.329 22.722 28.581 1.00 9.83 248 HIS A CA 1
ATOM 1965 C C . HIS A 1 248 ? 41.571 21.895 28.703 1.00 9.88 248 HIS A C 1
ATOM 1966 O O . HIS A 1 248 ? 41.675 21.071 29.623 1.00 8.67 248 HIS A O 1
ATOM 1973 N N . HIS A 1 249 ? 42.576 22.206 27.901 1.00 9.24 249 HIS A N 1
ATOM 1974 C CA . HIS A 1 249 ? 43.910 21.655 28.180 1.00 10.13 249 HIS A CA 1
ATOM 1975 C C . HIS A 1 249 ? 45.032 22.676 27.943 1.00 10.44 249 HIS A C 1
ATOM 1976 O O . HIS A 1 249 ? 46.014 22.448 27.210 1.00 10.70 249 HIS A O 1
ATOM 1983 N N . HIS A 1 250 ? 44.833 23.843 28.543 1.00 7.53 250 HIS A N 1
ATOM 1984 C CA . HIS A 1 250 ? 45.918 24.814 28.676 1.00 7.66 250 HIS A CA 1
ATOM 1985 C C . HIS A 1 250 ? 46.623 24.699 30.046 1.00 9.59 250 HIS A C 1
ATOM 1986 O O . HIS A 1 250 ? 47.313 25.638 30.512 1.00 8.06 250 HIS A O 1
#

Solvent-accessible surface area: 11521 Å² total

CATH classification: 3.40.50.880

Radius of gyration: 17.75 Å; Cα contacts (8 Å, |Δi|>4): 461; chains: 1; bounding box: 36×38×62 Å

Sequence (239 aa):
SLKPVIIQFSASEGPGHFGDFLAGEHIPFQVLRDRSDPLPAEIRDCCSGLAGGPSANDDLPWPTLLALIRDAVAQRVPVIGHCLGGQLLAKAGGEVTDSPHAEIGWVVRAWPQHVPQALEWLGTWDELELFEWHYQTFSIPPGAVHILRSEHCANQAYVVLDDDLHIGFQCHIEQAHVREEWCSISPEELKGGAEADPAQPVQSAVEILRDLDVRIATLNRWAEHVYARWIKGLQREGHHHHHH

Secondary structure (DSSP, 8-state):
-PPP--B-SSSS---HHHHHHHHHTT-----B----PPPPS-GGGSS-B-----TTS-----HHHHHHHHHHHHT--BEEETHHHHHHHH----EEEEEEEEEEEEEEEE-SSHHHHHHHS-SS-EEEEEEEEEEEPPPTTEEEEEEETTEEEEEEEETTTEEEESS-------HHHHHH-GGGSTTSSS--TT-----HHHHHTTHHHHHHHHHHHHHHHHHHHHTT---PPPSS---

Nearest PDB structures (foldseek):
  3m3p-assembly1_A  TM=1.003E+00  e=2.716E-51  Methylobacillus flagellatus KT
  1o1y-assembly1_A  TM=8.449E-01  e=7.104E-18  Thermotoga maritima
  8khs-assembly1_A  TM=8.312E-01  e=5.927E-15  Alcaligenes ammonioxydans
  8hx8-assembly1_B  TM=7.038E-01  e=5.430E-08  Streptomyces venezuelae
  8hx8-assembly1_A  TM=6.574E-01  e=5.783E-08  Streptomyces venezuelae